Protein AF-A0AAV5IPC6-F1 (afdb_monomer_lite)

Secondary structure (DSSP, 8-state):
-EEEEEEE-SSTTGGGS--EEE-HHHHGGGBPTTTS-BEEEETTTEEEEEE--SSTT-PPPTTEEEE-HHHHHHHT--TT-EEEEEE--PPTT---S--------SSTT-S--SS-PPPP----S-HHHHHHTT-GGG-S----PPPPPHHHHHHHHHHHT-S-HHHHHHHHHHTTT--HHHHHHHHHHHHT-TTS--HHHHHTTSS---HHHHHHHHHHHHT-

Foldseek 3Di:
DAWAFEDAQLDPVSQPPQAKEAAPVVQVQQDAPDPRWGWKDWQVQDIGTYDYDPDPPSGHDHRHIHHHPVRCVSSVHDGRDIGDMHHDHDDPPPDDPDDDDDDDDPDDDDPPPPDDDDDDDDDDPCVVVCVVVPNVVVDPDDDDQFFDALVRQLVVCVVQLQADPVCSSVLSVLRGRPHPVVVVVLSQVQCLPPVGDNVVCRSVNVHHRDNVSSVVSSVVVVVD

Sequence (224 aa):
MANMIIANTPASDLALTNLAYCSPADHLDFRVPGPGLSLANVAGVFILSVSYPFTPPESIGSGHIALNAIQRRHAKVSTGESIYVTRFIPPDNFNIALLTLELEFVKKGSKNEQGKKLLVLGTTSEVSFLKSIGICDAFSVTYQVPKLETKDVKEVLKQLNVFAEDDIDAAAEALKDMPIKKVYMLIEMAAQGEYGGAAEAIYSGKEKIKIAHFYDCLQNMVRF

Radius of gyration: 23.42 Å; chains: 1; bounding box: 58×48×59 Å

pLDDT: mean 86.42, std 12.63, range [43.09, 97.75]

Organism: NCBI:txid152421

InterPro domains:
  IPR009010 Aspartate decarboxylase-like domain superfamily [SSF50692] (3-91)
  IPR039812 Vesicle-fusing ATPase [PTHR23078] (112-223)

Structure (mmCIF, N/CA/C/O backbone):
data_AF-A0AAV5IPC6-F1
#
_entry.id   AF-A0AAV5IPC6-F1
#
loop_
_atom_site.group_PDB
_atom_site.id
_atom_site.type_symbol
_atom_site.label_atom_id
_atom_site.label_alt_id
_atom_site.label_comp_id
_atom_site.label_asym_id
_atom_site.label_entity_id
_atom_site.label_seq_id
_atom_site.pdbx_PDB_ins_code
_atom_site.Cartn_x
_atom_site.Cartn_y
_atom_site.Cartn_z
_atom_site.occupancy
_atom_site.B_iso_or_equiv
_atom_site.auth_seq_id
_atom_site.auth_comp_id
_atom_site.auth_asym_id
_atom_site.auth_atom_id
_atom_site.pdbx_PDB_model_num
ATOM 1 N N . MET A 1 1 ? 5.431 3.129 26.951 1.00 65.75 1 MET A N 1
ATOM 2 C CA . MET A 1 1 ? 4.029 2.961 27.386 1.00 65.75 1 MET A CA 1
ATOM 3 C C . MET A 1 1 ? 3.558 4.340 27.777 1.00 65.75 1 MET A C 1
ATOM 5 O O . MET A 1 1 ? 4.188 4.929 28.642 1.00 65.75 1 MET A O 1
ATOM 9 N N . ALA A 1 2 ? 2.559 4.874 27.086 1.00 81.12 2 ALA A N 1
ATOM 10 C CA . ALA A 1 2 ? 2.044 6.218 27.307 1.00 81.12 2 ALA A CA 1
ATOM 11 C C . ALA A 1 2 ? 0.597 6.114 27.796 1.00 81.12 2 ALA A C 1
ATOM 13 O O . ALA A 1 2 ? -0.181 5.319 27.267 1.00 81.12 2 ALA A O 1
ATOM 14 N N . ASN A 1 3 ? 0.255 6.889 28.822 1.00 92.62 3 ASN A N 1
ATOM 15 C CA . ASN A 1 3 ? -1.133 7.073 29.220 1.00 92.62 3 ASN A CA 1
ATOM 16 C C . ASN A 1 3 ? -1.688 8.236 28.394 1.00 92.62 3 ASN A C 1
ATOM 18 O O . ASN A 1 3 ? -1.166 9.345 28.498 1.00 92.62 3 ASN A O 1
ATOM 22 N N . MET A 1 4 ? -2.669 7.969 27.534 1.00 96.81 4 MET A N 1
ATOM 23 C CA . MET A 1 4 ? -3.186 8.944 26.574 1.00 96.81 4 MET A CA 1
ATOM 24 C C . MET A 1 4 ? -4.692 9.127 26.715 1.00 96.81 4 MET A C 1
ATOM 26 O O . MET A 1 4 ? -5.423 8.165 26.939 1.00 96.81 4 MET A O 1
ATOM 30 N N . ILE A 1 5 ? -5.156 10.359 26.520 1.00 97.50 5 ILE A N 1
ATOM 31 C CA . ILE A 1 5 ? -6.573 10.719 26.552 1.00 97.50 5 ILE A CA 1
ATOM 32 C C . ILE A 1 5 ? -7.183 10.508 25.162 1.00 97.50 5 ILE A C 1
ATOM 34 O O . ILE A 1 5 ? -6.656 10.977 24.150 1.00 97.50 5 ILE A O 1
ATOM 38 N N . ILE A 1 6 ? -8.321 9.821 25.095 1.00 97.19 6 ILE A N 1
ATOM 39 C CA . ILE A 1 6 ? -9.041 9.591 23.844 1.00 97.19 6 ILE A CA 1
ATOM 40 C C . ILE A 1 6 ? -9.642 10.897 23.319 1.00 97.19 6 ILE A C 1
ATOM 42 O O . ILE A 1 6 ? -10.483 11.523 23.966 1.00 97.19 6 ILE A O 1
ATOM 46 N N . ALA A 1 7 ? -9.291 11.247 22.086 1.00 95.75 7 ALA A N 1
ATOM 47 C CA . ALA A 1 7 ? -9.884 12.337 21.323 1.00 95.75 7 ALA A CA 1
ATOM 48 C C . ALA A 1 7 ? -10.741 11.811 20.154 1.00 95.75 7 ALA A C 1
ATOM 50 O O . ALA A 1 7 ? -10.682 10.640 19.764 1.00 95.75 7 ALA A O 1
ATOM 51 N N . ASN A 1 8 ? -11.559 12.692 19.578 1.00 94.25 8 ASN A N 1
ATOM 52 C CA . ASN A 1 8 ? -12.211 12.428 18.296 1.00 94.25 8 ASN A CA 1
ATOM 53 C C . ASN A 1 8 ? -11.230 12.680 17.148 1.00 94.25 8 ASN A C 1
ATOM 55 O O . ASN A 1 8 ? -10.441 13.619 17.220 1.00 94.25 8 ASN A O 1
ATOM 59 N N . THR A 1 9 ? -11.313 11.881 16.080 1.00 92.31 9 THR A N 1
ATOM 60 C CA . THR A 1 9 ? -10.615 12.183 14.820 1.00 92.31 9 THR A CA 1
ATOM 61 C C . THR A 1 9 ? -10.973 13.599 14.350 1.00 92.31 9 THR A C 1
ATOM 63 O O . THR A 1 9 ? -12.164 13.920 14.319 1.00 92.31 9 THR A O 1
ATOM 66 N N . PRO A 1 10 ? -9.981 14.444 14.014 1.00 87.19 10 PRO A N 1
ATOM 67 C CA . PRO A 1 10 ? -10.211 15.880 13.856 1.00 87.19 10 PRO A CA 1
ATOM 68 C C . PRO A 1 10 ? -10.961 16.257 12.570 1.00 87.19 10 PRO A C 1
ATOM 70 O O . PRO A 1 10 ? -11.600 17.304 12.542 1.00 87.19 10 PRO A O 1
ATOM 73 N N . ALA A 1 11 ? -10.955 15.392 11.551 1.00 86.38 11 ALA A N 1
ATOM 74 C CA . ALA A 1 11 ? -11.676 15.610 10.299 1.00 86.38 11 ALA A CA 1
ATOM 75 C C . ALA A 1 11 ? -12.332 14.329 9.755 1.00 86.38 11 ALA A C 1
ATOM 77 O O . ALA A 1 11 ? -11.963 13.202 10.104 1.00 86.38 11 ALA A O 1
ATOM 78 N N . SER A 1 12 ? -13.364 14.501 8.922 1.00 83.88 12 SER A N 1
ATOM 79 C CA . SER A 1 12 ? -14.187 13.396 8.411 1.00 83.88 12 SER A CA 1
ATOM 80 C C . SER A 1 12 ? -13.474 12.518 7.387 1.00 83.88 12 SER A C 1
ATOM 82 O O . SER A 1 12 ? -13.737 11.322 7.327 1.00 83.88 12 SER A O 1
ATOM 84 N N . ASP A 1 13 ? -12.590 13.099 6.586 1.00 84.69 13 ASP A N 1
ATOM 85 C CA . ASP A 1 13 ? -11.720 12.398 5.641 1.00 84.69 13 ASP A CA 1
ATOM 86 C C . ASP A 1 13 ? -10.646 11.588 6.382 1.00 84.69 13 ASP A C 1
ATOM 88 O O . ASP A 1 13 ? -10.445 10.412 6.081 1.00 84.69 13 ASP A O 1
ATOM 92 N N . LEU A 1 14 ? -10.061 12.154 7.443 1.00 89.00 14 LEU A N 1
ATOM 93 C CA . LEU A 1 14 ? -9.132 11.444 8.325 1.00 89.00 14 LEU A CA 1
ATOM 94 C C . LEU A 1 14 ? -9.789 10.249 9.032 1.00 89.00 14 LEU A C 1
ATOM 96 O O . LEU A 1 14 ? -9.127 9.261 9.333 1.00 89.00 14 LEU A O 1
ATOM 100 N N . ALA A 1 15 ? -11.104 10.277 9.263 1.00 87.56 15 ALA A N 1
ATOM 101 C CA . ALA A 1 15 ? -11.815 9.135 9.839 1.00 87.56 15 ALA A CA 1
ATOM 102 C C . ALA A 1 15 ? -11.845 7.905 8.910 1.00 87.56 15 ALA A C 1
ATOM 104 O O . ALA A 1 15 ? -12.062 6.794 9.402 1.00 87.56 15 ALA A O 1
ATOM 105 N N . LEU A 1 16 ? -11.617 8.088 7.601 1.00 85.50 16 LEU A N 1
ATOM 106 C CA . LEU A 1 16 ? -11.641 7.034 6.579 1.00 85.50 16 LEU A CA 1
ATOM 107 C C . LEU A 1 16 ? -10.279 6.362 6.353 1.00 85.50 16 LEU A C 1
ATOM 109 O O . LEU A 1 16 ? -10.215 5.343 5.672 1.00 85.50 16 LEU A O 1
ATOM 113 N N . THR A 1 17 ? -9.195 6.897 6.918 1.00 90.19 17 THR A N 1
ATOM 114 C CA . THR A 1 17 ? -7.823 6.402 6.683 1.00 90.19 17 THR A CA 1
ATOM 115 C C . THR A 1 17 ? -7.476 5.152 7.488 1.00 90.19 17 THR A C 1
ATOM 117 O O . THR A 1 17 ? -6.438 4.538 7.256 1.00 90.19 17 THR A O 1
ATOM 120 N N . ASN A 1 18 ? -8.325 4.786 8.453 1.00 92.31 18 ASN A N 1
ATOM 121 C CA . ASN A 1 18 ? -8.072 3.729 9.430 1.00 92.31 18 ASN A CA 1
ATOM 122 C C . ASN A 1 18 ? -6.785 3.934 10.263 1.00 92.31 18 ASN A C 1
ATOM 124 O O . ASN A 1 18 ? -6.207 2.975 10.771 1.00 92.31 18 ASN A O 1
ATOM 128 N N . LEU A 1 19 ? -6.343 5.182 10.430 1.00 95.38 19 LEU A N 1
ATOM 129 C CA . LEU A 1 19 ? -5.216 5.540 11.292 1.00 95.38 19 LEU A CA 1
ATOM 130 C C . LEU A 1 19 ? -5.699 5.955 12.687 1.00 95.38 19 LEU A C 1
ATOM 132 O O . LEU A 1 19 ? -6.853 6.351 12.871 1.00 95.38 19 LEU A O 1
ATOM 136 N N . ALA A 1 20 ? -4.798 5.882 13.664 1.00 95.75 20 ALA A N 1
ATOM 137 C CA . ALA A 1 20 ? -4.890 6.677 14.882 1.00 95.75 20 ALA A CA 1
ATOM 138 C C . ALA A 1 20 ? -4.072 7.958 14.695 1.00 95.75 20 ALA A C 1
ATOM 140 O O . ALA A 1 20 ? -3.032 7.943 14.033 1.00 95.75 20 ALA A O 1
ATOM 141 N N . TYR A 1 21 ? -4.510 9.059 15.296 1.00 95.62 21 TYR A N 1
ATOM 142 C CA . TYR A 1 21 ? -3.798 10.329 15.184 1.00 95.62 21 TYR A CA 1
ATOM 143 C C . TYR A 1 21 ? -3.349 10.831 16.553 1.00 95.62 21 TYR A C 1
ATOM 145 O O . TYR A 1 21 ? -4.060 10.664 17.536 1.00 95.62 21 TYR A O 1
ATOM 153 N N . CYS A 1 22 ? -2.181 11.454 16.634 1.00 94.94 22 CYS A N 1
ATOM 154 C CA . CYS A 1 22 ? -1.673 12.073 17.862 1.00 94.94 22 CYS A CA 1
ATOM 155 C C . CYS A 1 22 ? -0.956 13.391 17.542 1.00 94.94 22 CYS A C 1
ATOM 157 O O . CYS A 1 22 ? -0.986 13.856 16.399 1.00 94.94 22 CYS A O 1
ATOM 159 N N . SER A 1 23 ? -0.348 14.023 18.546 1.00 92.88 23 SER A N 1
ATOM 160 C CA . SER A 1 23 ? 0.497 15.191 18.302 1.00 92.88 23 SER A CA 1
ATOM 161 C C . SER A 1 23 ? 1.813 14.789 17.606 1.00 92.88 23 SER A C 1
ATOM 163 O O . SER A 1 23 ? 2.277 13.657 17.769 1.00 92.88 23 SER A O 1
ATOM 165 N N . PRO A 1 24 ? 2.474 15.700 16.865 1.00 91.75 24 PRO A N 1
ATOM 166 C CA . PRO A 1 24 ? 3.780 15.416 16.264 1.00 91.75 24 PRO A CA 1
ATOM 167 C C . PRO A 1 24 ? 4.851 15.001 17.284 1.00 91.75 24 PRO A C 1
ATOM 169 O O . PRO A 1 24 ? 5.740 14.220 16.948 1.00 91.75 24 PRO A O 1
ATOM 172 N N . ALA A 1 25 ? 4.762 15.510 18.519 1.00 90.88 25 ALA A N 1
ATOM 173 C CA . ALA A 1 25 ? 5.670 15.156 19.605 1.00 90.88 25 ALA A CA 1
ATOM 174 C C . ALA A 1 25 ? 5.440 13.712 20.076 1.00 90.88 25 ALA A C 1
ATOM 176 O O . ALA A 1 25 ? 6.384 12.926 20.103 1.00 90.88 25 ALA A O 1
ATOM 177 N N . ASP A 1 26 ? 4.186 13.338 20.348 1.00 93.62 26 ASP A N 1
ATOM 178 C CA . ASP A 1 26 ? 3.849 11.987 20.821 1.00 93.62 26 ASP A CA 1
ATOM 179 C C . ASP A 1 26 ? 4.038 10.929 19.723 1.00 93.62 26 ASP A C 1
ATOM 181 O O . ASP A 1 26 ? 4.323 9.768 20.003 1.00 93.62 26 ASP A O 1
ATOM 185 N N . HIS A 1 27 ? 3.921 11.311 18.446 1.00 94.19 27 HIS A N 1
ATOM 186 C CA . HIS A 1 27 ? 4.135 10.402 17.319 1.00 94.19 27 HIS A CA 1
ATOM 187 C C . HIS A 1 27 ? 5.529 9.750 17.341 1.00 94.19 27 HIS A C 1
ATOM 189 O O . HIS A 1 27 ? 5.691 8.613 16.890 1.00 94.19 27 HIS A O 1
ATOM 195 N N . LEU A 1 28 ? 6.539 10.446 17.878 1.00 92.00 28 LEU A N 1
ATOM 196 C CA . LEU A 1 28 ? 7.896 9.914 18.007 1.00 92.00 28 LEU A CA 1
ATOM 197 C C . LEU A 1 28 ? 7.952 8.672 18.906 1.00 92.00 28 LEU A C 1
ATOM 199 O O . LEU A 1 28 ? 8.732 7.762 18.619 1.00 92.00 28 LEU A O 1
ATOM 203 N N . ASP A 1 29 ? 7.078 8.580 19.910 1.00 93.69 29 ASP A N 1
ATOM 204 C CA . ASP A 1 29 ? 7.025 7.443 20.834 1.00 93.69 29 ASP A CA 1
ATOM 205 C C . ASP A 1 29 ? 6.542 6.154 20.157 1.00 93.69 29 ASP A C 1
ATOM 207 O O . ASP A 1 29 ? 6.818 5.054 20.643 1.00 93.69 29 ASP A O 1
ATOM 211 N N . PHE A 1 30 ? 5.857 6.266 19.014 1.00 95.31 30 PHE A N 1
ATOM 212 C CA . PHE A 1 30 ? 5.292 5.138 18.270 1.00 95.31 30 PHE A CA 1
ATOM 213 C C . PHE A 1 30 ? 6.129 4.701 17.067 1.00 95.31 30 PHE A C 1
ATOM 215 O O . PHE A 1 30 ? 5.793 3.696 16.437 1.00 95.31 30 PHE A O 1
ATOM 222 N N . ARG A 1 31 ? 7.231 5.398 16.756 1.00 94.75 31 ARG A N 1
ATOM 223 C CA . ARG A 1 31 ? 8.106 5.042 15.631 1.00 94.75 31 ARG A CA 1
ATOM 224 C C . ARG A 1 31 ? 8.750 3.670 15.823 1.00 94.75 31 ARG A C 1
ATOM 226 O O . ARG A 1 31 ? 9.411 3.408 16.834 1.00 94.75 31 ARG A O 1
ATOM 233 N N . VAL A 1 32 ? 8.605 2.826 14.807 1.00 92.12 32 VAL A N 1
ATOM 234 C CA . VAL A 1 32 ? 9.254 1.522 14.673 1.00 92.12 32 VAL A CA 1
ATOM 235 C C . VAL A 1 32 ? 10.647 1.728 14.063 1.00 92.12 32 VAL A C 1
ATOM 237 O O . VAL A 1 32 ? 10.755 2.327 12.989 1.00 92.12 32 VAL A O 1
ATOM 240 N N . PRO A 1 33 ? 11.728 1.258 14.712 1.00 85.38 33 PRO A N 1
ATOM 241 C CA . PRO A 1 33 ? 13.076 1.349 14.155 1.00 85.38 33 PRO A CA 1
ATOM 242 C C . PRO A 1 33 ? 13.188 0.588 12.829 1.00 85.38 33 PRO A C 1
ATOM 244 O O . PRO A 1 33 ? 12.846 -0.589 12.779 1.00 85.38 33 PRO A O 1
ATOM 247 N N . GLY A 1 34 ? 13.683 1.242 11.773 1.00 81.31 34 GLY A N 1
ATOM 248 C CA . GLY A 1 34 ? 13.890 0.628 10.456 1.00 81.31 34 GLY A CA 1
ATOM 249 C C . GLY A 1 34 ? 12.856 1.047 9.402 1.00 81.31 34 GLY A C 1
ATOM 250 O O . GLY A 1 34 ? 13.149 1.950 8.623 1.00 81.31 34 GLY A O 1
ATOM 251 N N . PRO A 1 35 ? 11.651 0.443 9.355 1.00 70.31 35 PRO A N 1
ATOM 252 C CA . PRO A 1 35 ? 10.754 0.472 8.194 1.00 70.31 35 PRO A CA 1
ATOM 253 C C . PRO A 1 35 ? 10.009 1.801 7.973 1.00 70.31 35 PRO A C 1
ATOM 255 O O . PRO A 1 35 ? 9.110 1.865 7.141 1.00 70.31 35 PRO A O 1
ATOM 258 N N . GLY A 1 36 ? 10.330 2.860 8.724 1.00 82.06 36 GLY A N 1
ATOM 259 C CA . GLY A 1 36 ? 9.654 4.158 8.607 1.00 82.06 36 GLY A CA 1
ATOM 260 C C . GLY A 1 36 ? 8.179 4.142 9.033 1.00 82.06 36 GLY A C 1
ATOM 261 O O . GLY A 1 36 ? 7.431 5.048 8.678 1.00 82.06 36 GLY A O 1
ATOM 262 N N . LEU A 1 37 ? 7.754 3.123 9.787 1.00 88.19 37 LEU A N 1
ATOM 263 C CA . LEU A 1 37 ? 6.384 2.965 10.275 1.00 88.19 37 LEU A CA 1
ATOM 264 C C . LEU A 1 37 ? 6.242 3.499 11.701 1.00 88.19 37 LEU A C 1
ATOM 266 O O . LEU A 1 37 ? 7.174 3.413 12.499 1.00 88.19 37 LEU A O 1
ATOM 270 N N . SER A 1 38 ? 5.043 3.958 12.049 1.00 95.12 38 SER A N 1
ATOM 271 C CA . SER A 1 38 ? 4.647 4.227 13.434 1.00 95.12 38 SER A CA 1
ATOM 272 C C . SER A 1 38 ? 3.448 3.361 13.782 1.00 95.12 38 SER A C 1
ATOM 274 O O . SER A 1 38 ? 2.409 3.469 13.131 1.00 95.12 38 SER A O 1
ATOM 276 N N . LEU A 1 39 ? 3.585 2.489 14.779 1.00 95.94 39 LEU A N 1
ATOM 277 C CA . LEU A 1 39 ? 2.558 1.513 15.144 1.00 95.94 39 LEU A CA 1
ATOM 278 C C . LEU A 1 39 ? 2.287 1.563 16.644 1.00 95.94 39 LEU A C 1
ATOM 280 O O . LEU A 1 39 ? 3.212 1.551 17.461 1.00 95.94 39 LEU A O 1
ATOM 284 N N . ALA A 1 40 ? 1.009 1.559 17.007 1.00 96.50 40 ALA A N 1
ATOM 285 C CA . ALA A 1 40 ? 0.567 1.539 18.390 1.00 96.50 40 ALA A CA 1
ATOM 286 C C . ALA A 1 40 ? -0.396 0.383 18.644 1.00 96.50 40 ALA A C 1
ATOM 288 O O . ALA A 1 40 ? -1.373 0.213 17.920 1.00 96.50 40 ALA A O 1
ATOM 289 N N . ASN A 1 41 ? -0.150 -0.366 19.715 1.00 95.56 41 ASN A N 1
ATOM 290 C CA . ASN A 1 41 ? -1.160 -1.191 20.353 1.00 95.56 41 ASN A CA 1
ATOM 291 C C . ASN A 1 41 ? -2.036 -0.284 21.229 1.00 95.56 41 ASN A C 1
ATOM 293 O O . ASN A 1 41 ? -1.555 0.345 22.180 1.00 95.56 41 ASN A O 1
ATOM 297 N N . VAL A 1 42 ? -3.315 -0.212 20.869 1.00 94.56 42 VAL A N 1
ATOM 298 C CA . VAL A 1 42 ? -4.320 0.656 21.476 1.00 94.56 42 VAL A CA 1
ATOM 299 C C . VAL A 1 42 ? -5.190 -0.174 22.413 1.00 94.56 42 VAL A C 1
ATOM 301 O O . VAL A 1 42 ? -5.905 -1.077 21.972 1.00 94.56 42 VAL A O 1
ATOM 304 N N . ALA A 1 43 ? -5.124 0.138 23.711 1.00 87.75 43 ALA A N 1
ATOM 305 C CA . ALA A 1 43 ? -5.911 -0.505 24.766 1.00 87.75 43 ALA A CA 1
ATOM 306 C C . ALA A 1 43 ? -5.793 -2.047 24.826 1.00 87.75 43 ALA A C 1
ATOM 308 O O . ALA A 1 43 ? -6.655 -2.709 25.397 1.00 87.75 43 ALA A O 1
ATOM 309 N N . GLY A 1 44 ? -4.752 -2.645 24.232 1.00 87.38 44 GLY A N 1
ATOM 310 C CA . GLY A 1 44 ? -4.608 -4.102 24.158 1.00 87.38 44 GLY A CA 1
ATOM 311 C C . GLY A 1 44 ? -5.569 -4.784 23.178 1.00 87.38 44 GLY A C 1
ATOM 312 O O . GLY A 1 44 ? -5.607 -6.011 23.143 1.00 87.38 44 GLY A O 1
ATOM 313 N N . VAL A 1 45 ? -6.349 -4.021 22.404 1.00 89.44 45 VAL A N 1
ATOM 314 C CA . VAL A 1 45 ? -7.413 -4.561 21.543 1.00 89.44 45 VAL A CA 1
ATOM 315 C C . VAL A 1 45 ? -6.934 -4.739 20.109 1.00 89.44 45 VAL A C 1
ATOM 317 O O . VAL A 1 45 ? -7.155 -5.785 19.505 1.00 89.44 45 VAL A O 1
ATOM 320 N N . PHE A 1 46 ? -6.285 -3.722 19.549 1.00 91.94 46 PHE A N 1
ATOM 321 C CA . PHE A 1 46 ? -5.817 -3.746 18.168 1.00 91.94 46 PHE A CA 1
ATOM 322 C C . PHE A 1 46 ? -4.554 -2.909 17.990 1.00 91.94 46 PHE A C 1
ATOM 324 O O . PHE A 1 46 ? -4.214 -2.058 18.816 1.00 91.94 46 PHE A O 1
ATOM 331 N N . ILE A 1 47 ? -3.870 -3.153 16.875 1.00 94.38 47 ILE A N 1
ATOM 332 C CA . ILE A 1 47 ? -2.714 -2.380 16.438 1.00 94.38 47 ILE A CA 1
ATOM 333 C C . ILE A 1 47 ? -3.172 -1.435 15.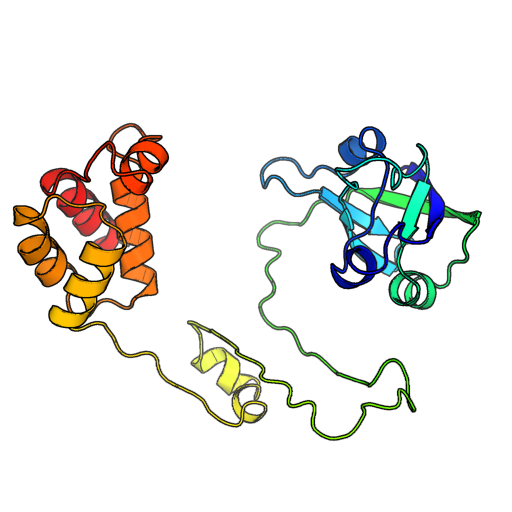329 1.00 94.38 47 ILE A C 1
ATOM 335 O O . ILE A 1 47 ? -3.796 -1.876 14.366 1.00 94.38 47 ILE A O 1
ATOM 339 N N . LEU A 1 48 ? -2.856 -0.149 15.460 1.00 95.94 48 LEU A N 1
ATOM 340 C CA . LEU A 1 48 ? -3.103 0.856 14.428 1.00 95.94 48 LEU A CA 1
ATOM 341 C C . LEU A 1 48 ? -1.800 1.515 13.998 1.00 95.94 48 LEU A C 1
ATOM 343 O O . LEU A 1 48 ? -0.888 1.724 14.803 1.00 95.94 48 LEU A O 1
ATOM 347 N N . SER A 1 49 ? -1.754 1.900 12.727 1.00 96.25 49 SER A N 1
ATOM 348 C CA . SER A 1 49 ? -0.776 2.865 12.249 1.00 96.25 49 SER A CA 1
ATOM 349 C C . SER A 1 49 ? -1.097 4.244 12.813 1.00 96.25 49 SER A C 1
ATOM 351 O O . SER A 1 49 ? -2.253 4.677 12.815 1.00 96.25 49 SER A O 1
ATOM 353 N N . VAL A 1 50 ? -0.066 4.915 13.318 1.00 95.75 50 VAL A N 1
ATOM 354 C CA . VAL A 1 50 ? -0.179 6.225 13.955 1.00 95.75 50 VAL A CA 1
ATOM 355 C C . VAL A 1 50 ? 0.340 7.293 13.010 1.00 95.75 50 VAL A C 1
ATOM 357 O O . VAL A 1 50 ? 1.396 7.137 12.405 1.00 95.75 50 VAL A O 1
ATOM 360 N N . SER A 1 51 ? -0.391 8.394 12.906 1.00 94.38 51 SER A N 1
ATOM 361 C CA . SER A 1 51 ? 0.025 9.581 12.169 1.00 94.38 51 SER A CA 1
ATOM 362 C C . SER A 1 51 ? -0.303 10.843 12.971 1.00 94.38 51 SER A C 1
ATOM 364 O O . SER A 1 51 ? -0.755 10.779 14.116 1.00 94.38 51 SER A O 1
ATOM 366 N N . TYR A 1 52 ? -0.059 12.004 12.386 1.00 91.19 52 TYR A N 1
ATOM 367 C CA . TYR A 1 52 ? -0.488 13.292 12.909 1.00 91.19 52 TYR A CA 1
ATOM 368 C C . TYR A 1 52 ? -0.970 14.150 11.731 1.00 91.19 52 TYR A C 1
ATOM 370 O O . TYR A 1 52 ? -0.419 14.044 10.635 1.00 91.19 52 TYR A O 1
ATOM 378 N N . PRO A 1 53 ? -2.016 14.967 11.911 1.00 80.75 53 PRO A N 1
ATOM 379 C CA . PRO A 1 53 ? -2.490 15.852 10.855 1.00 80.75 53 PRO A CA 1
ATOM 380 C C . PRO A 1 53 ? -1.416 16.902 10.536 1.00 80.75 53 PRO A C 1
ATOM 382 O O . PRO A 1 53 ? -0.891 17.562 11.433 1.00 80.75 53 PRO A O 1
ATOM 385 N N . PHE A 1 54 ? -1.070 17.043 9.254 1.00 72.19 54 PHE A N 1
ATOM 386 C CA . PHE A 1 54 ? -0.009 17.949 8.789 1.00 72.19 54 PHE A CA 1
ATOM 387 C C . PHE A 1 54 ? -0.465 19.417 8.682 1.00 72.19 54 PHE A C 1
ATOM 389 O O . PHE A 1 54 ? 0.362 20.299 8.453 1.00 72.19 54 PHE A O 1
ATOM 396 N N . THR A 1 55 ? -1.760 19.694 8.864 1.00 63.06 55 THR A N 1
ATOM 397 C CA . THR A 1 55 ? -2.381 21.013 8.672 1.00 63.06 55 THR A CA 1
ATOM 398 C C . THR A 1 55 ? -3.074 21.522 9.949 1.00 63.06 55 THR A C 1
ATOM 400 O O . THR A 1 55 ? -3.992 20.873 10.451 1.00 63.06 55 THR A O 1
ATOM 403 N N . PRO A 1 56 ? -2.700 22.700 10.487 1.00 57.12 56 PRO A N 1
ATOM 404 C CA . PRO A 1 56 ? -3.506 23.411 11.490 1.00 57.12 56 PRO A CA 1
ATOM 405 C C . PRO A 1 56 ? -4.858 23.831 10.876 1.00 57.12 56 PRO A C 1
ATOM 407 O O . PRO A 1 56 ? -4.855 24.203 9.701 1.00 57.12 56 PRO A O 1
ATOM 410 N N . PRO A 1 57 ? -6.007 23.828 11.593 1.00 55.06 57 PRO A N 1
ATOM 411 C CA . PRO A 1 57 ? -6.226 23.755 13.048 1.00 55.06 57 PRO A CA 1
ATOM 412 C C . PRO A 1 57 ? -6.547 22.350 13.601 1.00 55.06 57 PRO A C 1
ATOM 414 O O . PRO A 1 57 ? -6.978 22.222 14.743 1.00 55.06 57 PRO A O 1
ATOM 417 N N . GLU A 1 58 ? -6.332 21.288 12.827 1.00 64.62 58 GLU A N 1
ATOM 418 C CA . GLU A 1 58 ? -6.687 19.904 13.192 1.00 64.62 58 GLU A CA 1
ATOM 419 C C . GLU A 1 58 ? -5.725 19.260 14.210 1.00 64.62 58 GLU A C 1
ATOM 421 O O . GLU A 1 58 ? -5.758 18.052 14.444 1.00 64.62 58 GLU A O 1
ATOM 426 N N . SER A 1 59 ? -4.849 20.058 14.828 1.00 69.50 59 SER A N 1
ATOM 427 C CA . SER A 1 59 ? -3.788 19.583 15.710 1.00 69.50 59 SER A CA 1
ATOM 428 C C . SER A 1 59 ? -4.354 18.936 16.970 1.00 69.50 59 SER A C 1
ATOM 430 O O . SER A 1 59 ? -5.073 19.565 17.749 1.00 69.50 59 SER A O 1
ATOM 432 N N . ILE A 1 60 ? -3.967 17.688 17.200 1.00 87.56 60 ILE A N 1
ATOM 433 C CA . ILE A 1 60 ? -4.293 16.950 18.416 1.00 87.56 60 ILE A CA 1
ATOM 434 C C . ILE A 1 60 ? -3.359 17.417 19.533 1.00 87.56 60 ILE A C 1
ATOM 436 O O . ILE A 1 60 ? -2.152 17.554 19.325 1.00 87.56 60 ILE A O 1
ATOM 440 N N . GLY A 1 61 ? -3.925 17.682 20.712 1.00 88.44 61 GLY A N 1
ATOM 441 C CA . GLY A 1 61 ? -3.152 18.074 21.890 1.00 88.44 61 GLY A CA 1
ATOM 442 C C . GLY A 1 61 ? -2.158 16.986 22.305 1.00 88.44 61 GLY A C 1
ATOM 443 O O . GLY A 1 61 ? -2.431 15.800 22.128 1.00 88.44 61 GLY A O 1
ATOM 444 N N . SER A 1 62 ? -1.014 17.370 22.878 1.00 92.50 62 SER A N 1
ATOM 445 C CA . SER A 1 62 ? -0.070 16.381 23.420 1.00 92.50 62 SER A CA 1
ATOM 446 C C . SER A 1 62 ? -0.743 15.520 24.500 1.00 92.50 62 SER A C 1
ATOM 448 O O . SER A 1 62 ? -1.664 15.971 25.192 1.00 92.50 62 SER A O 1
ATOM 450 N N . GLY A 1 63 ? -0.347 14.252 24.585 1.00 94.94 63 GLY A N 1
ATOM 451 C CA . GLY A 1 63 ? -0.958 13.265 25.474 1.00 94.94 63 GLY A CA 1
ATOM 452 C C . GLY A 1 63 ? -2.338 12.782 25.022 1.00 94.94 63 GLY A C 1
ATOM 453 O O . GLY A 1 63 ? -2.994 12.065 25.774 1.00 94.94 63 GLY A O 1
ATOM 454 N N . HIS A 1 64 ? -2.797 13.142 23.818 1.00 95.88 64 HIS A N 1
ATOM 455 C CA . HIS A 1 64 ? -4.062 12.662 23.263 1.00 95.88 64 HIS A CA 1
ATOM 456 C C . HIS A 1 64 ? -3.847 11.737 22.067 1.00 95.88 64 HIS A C 1
ATOM 458 O O . HIS A 1 64 ? -2.948 11.934 21.248 1.00 95.88 64 HIS A O 1
ATOM 464 N N . ILE A 1 65 ? -4.733 10.751 21.942 1.00 96.44 65 ILE A N 1
ATOM 465 C CA . ILE A 1 65 ? -4.832 9.887 20.768 1.00 96.44 65 ILE A CA 1
ATOM 466 C C . ILE A 1 65 ? -6.251 9.958 20.211 1.00 96.44 65 ILE A C 1
ATOM 468 O O . ILE A 1 65 ? -7.235 9.656 20.887 1.00 96.44 65 ILE A O 1
ATOM 472 N N . ALA A 1 66 ? -6.374 10.405 18.971 1.00 96.50 66 ALA A N 1
ATOM 473 C CA . ALA A 1 66 ? -7.639 10.496 18.279 1.00 96.50 66 ALA A CA 1
ATOM 474 C C . ALA A 1 66 ? -7.956 9.188 17.557 1.00 96.50 66 ALA A C 1
ATOM 476 O O . ALA A 1 66 ? -7.176 8.703 16.734 1.00 96.50 66 ALA A O 1
ATOM 477 N N . LEU A 1 67 ? -9.140 8.663 17.855 1.00 96.69 67 LEU A N 1
ATOM 478 C CA . LEU A 1 67 ? -9.707 7.465 17.248 1.00 96.69 67 LEU A CA 1
ATOM 479 C C . LEU A 1 67 ? -11.047 7.818 16.610 1.00 96.69 67 LEU A C 1
ATOM 481 O O . LEU A 1 67 ? -11.795 8.638 17.153 1.00 96.69 67 LEU A O 1
ATOM 485 N N . ASN A 1 68 ? -11.394 7.174 15.500 1.00 94.69 68 ASN A N 1
ATOM 486 C CA . ASN A 1 68 ? -12.715 7.330 14.901 1.00 94.69 68 ASN A CA 1
ATOM 487 C C . ASN A 1 68 ? -13.778 6.568 15.722 1.00 94.69 68 ASN A C 1
ATOM 489 O O . ASN A 1 68 ? -13.469 5.778 16.620 1.00 94.69 68 ASN A O 1
ATOM 493 N N . ALA A 1 69 ? -15.059 6.806 15.429 1.00 91.62 69 ALA A N 1
ATOM 494 C CA . ALA A 1 69 ? -16.159 6.211 16.191 1.00 91.62 69 ALA A CA 1
ATOM 495 C C . ALA A 1 69 ? -16.143 4.668 16.184 1.00 91.62 69 ALA A C 1
ATOM 497 O O . ALA A 1 69 ? -16.518 4.044 17.175 1.00 91.62 69 ALA A O 1
ATOM 498 N N . ILE A 1 70 ? -15.688 4.054 15.087 1.00 90.50 70 ILE A N 1
ATOM 499 C CA . ILE A 1 70 ? -15.618 2.597 14.937 1.00 90.50 70 ILE A CA 1
ATOM 500 C C . ILE A 1 70 ? -14.487 2.041 15.808 1.00 90.50 70 ILE A C 1
ATOM 502 O O . ILE A 1 70 ? -14.733 1.158 16.626 1.00 90.50 70 ILE A O 1
ATOM 506 N N . GLN A 1 71 ? -13.282 2.605 15.709 1.00 95.19 71 GLN A N 1
ATOM 507 C CA . GLN A 1 71 ? -12.122 2.235 16.525 1.00 95.19 71 GLN A CA 1
ATOM 508 C C . GLN A 1 71 ? -12.443 2.340 18.022 1.00 95.19 71 GLN A C 1
ATOM 510 O O . GLN A 1 71 ? -12.215 1.387 18.764 1.00 95.19 71 GLN A O 1
ATOM 515 N N . ARG A 1 72 ? -13.061 3.446 18.467 1.00 95.75 72 ARG A N 1
ATOM 516 C CA . ARG A 1 72 ? -13.483 3.610 19.871 1.00 95.75 72 ARG A CA 1
ATOM 517 C C . ARG A 1 72 ? -14.488 2.554 20.314 1.00 95.75 72 ARG A C 1
ATOM 519 O O . ARG A 1 72 ? -14.340 1.985 21.392 1.00 95.75 72 ARG A O 1
ATOM 526 N N . ARG A 1 73 ? -15.481 2.250 19.471 1.00 93.19 73 ARG A N 1
ATOM 527 C CA . ARG A 1 73 ? -16.481 1.208 19.745 1.00 93.19 73 ARG A CA 1
ATOM 528 C C . ARG A 1 73 ? -15.837 -0.170 19.908 1.00 93.19 73 ARG A C 1
ATOM 530 O O . ARG A 1 73 ? -16.209 -0.890 20.828 1.00 93.19 73 ARG A O 1
ATOM 537 N N . HIS A 1 74 ? -14.872 -0.527 19.057 1.00 88.25 74 HIS A N 1
ATOM 538 C CA . HIS A 1 74 ? -14.152 -1.802 19.164 1.00 88.25 74 HIS A CA 1
ATOM 539 C C . HIS A 1 74 ? -13.231 -1.855 20.385 1.00 88.25 74 HIS A C 1
ATOM 541 O O . HIS A 1 74 ? -13.185 -2.880 21.060 1.00 88.25 74 HIS A O 1
ATOM 547 N N . ALA A 1 75 ? -12.553 -0.749 20.705 1.00 92.44 75 ALA A N 1
ATOM 548 C CA . ALA A 1 75 ? -11.725 -0.643 21.903 1.00 92.44 75 ALA A CA 1
ATOM 549 C C . ALA A 1 75 ? -12.543 -0.531 23.203 1.00 92.44 75 ALA A C 1
ATOM 551 O O . ALA A 1 75 ? -11.983 -0.702 24.278 1.00 92.44 75 ALA A O 1
ATOM 552 N N . LYS A 1 76 ? -13.860 -0.283 23.107 1.00 95.25 76 LYS A N 1
ATOM 553 C CA . LYS A 1 76 ? -14.777 -0.022 24.230 1.00 95.25 76 LYS A CA 1
ATOM 554 C C . LYS A 1 76 ? -14.368 1.192 25.074 1.00 95.25 76 LYS A C 1
ATOM 556 O O . LYS A 1 76 ? -14.478 1.153 26.293 1.00 95.25 76 LYS A O 1
ATOM 561 N N . VAL A 1 77 ? -13.933 2.263 24.410 1.00 95.31 77 VAL A N 1
ATOM 562 C CA . VAL A 1 77 ? -13.447 3.497 25.053 1.00 95.31 77 VAL A CA 1
ATOM 563 C C . VAL A 1 77 ? -14.291 4.706 24.660 1.00 95.31 77 VAL A C 1
ATOM 565 O O . VAL A 1 77 ? -14.858 4.760 23.563 1.00 95.31 77 VAL A O 1
ATOM 568 N N . SER A 1 78 ? -14.346 5.706 25.533 1.00 96.06 78 SER A N 1
ATOM 569 C CA . SER A 1 78 ? -15.078 6.959 25.323 1.00 96.06 78 SER A CA 1
ATOM 570 C C . SER A 1 78 ? -14.142 8.151 25.132 1.00 96.06 78 SER A C 1
ATOM 572 O O . SER A 1 78 ? -13.009 8.156 25.595 1.00 96.06 78 SER A O 1
ATOM 574 N N . THR A 1 79 ? -14.604 9.199 24.447 1.00 96.25 79 THR A N 1
ATOM 575 C CA . THR A 1 79 ? -13.853 10.463 24.360 1.00 96.25 79 THR A CA 1
ATOM 576 C C . THR A 1 79 ? -13.635 11.050 25.757 1.00 96.25 79 THR A C 1
ATOM 578 O O . THR A 1 79 ? -14.567 11.088 26.555 1.00 96.25 79 THR A O 1
ATOM 581 N N . GLY A 1 80 ? -12.415 11.511 26.042 1.00 96.12 80 GLY A N 1
ATOM 582 C CA . GLY A 1 80 ? -11.999 12.000 27.360 1.00 96.12 80 GLY A CA 1
ATOM 583 C C . GLY A 1 80 ? -11.513 10.905 28.317 1.00 96.12 80 GLY A C 1
ATOM 584 O O . GLY A 1 80 ? -10.962 11.226 29.365 1.00 96.12 80 GLY A O 1
ATOM 585 N N . GLU A 1 81 ? -11.675 9.626 27.969 1.00 96.88 81 GLU A N 1
ATOM 586 C CA . GLU A 1 81 ? -11.151 8.508 28.754 1.00 96.88 81 GLU A CA 1
ATOM 587 C C . GLU A 1 81 ? -9.629 8.393 28.602 1.00 96.88 81 GLU A C 1
ATOM 589 O O . GLU A 1 81 ? -9.091 8.635 27.522 1.00 96.88 81 GLU A O 1
ATOM 594 N N . SER A 1 82 ? -8.931 8.009 29.672 1.00 96.75 82 SER A N 1
ATOM 595 C CA . SER A 1 82 ? -7.485 7.770 29.655 1.00 96.75 82 SER A CA 1
ATOM 596 C C . SER A 1 82 ? -7.204 6.286 29.452 1.00 96.75 82 SER A C 1
ATOM 598 O O . SER A 1 82 ? -7.712 5.457 30.206 1.00 96.75 82 SER A O 1
ATOM 600 N N . ILE A 1 83 ? -6.375 5.950 28.465 1.00 95.69 83 ILE A N 1
ATOM 601 C CA . ILE A 1 83 ? -6.017 4.569 28.140 1.00 95.69 83 ILE A CA 1
ATOM 602 C C . ILE A 1 83 ? -4.510 4.376 28.032 1.00 95.69 83 ILE A C 1
ATOM 604 O O . ILE A 1 83 ? -3.749 5.298 27.733 1.00 95.69 83 ILE A O 1
ATOM 608 N N . TYR A 1 84 ? -4.084 3.126 28.185 1.00 93.00 84 TYR A N 1
ATOM 609 C CA . TYR A 1 84 ? -2.716 2.735 27.883 1.00 93.00 84 TYR A CA 1
ATOM 610 C C . TYR A 1 84 ? -2.538 2.503 26.385 1.00 93.00 84 TYR A C 1
ATOM 612 O O . TYR A 1 84 ? -3.226 1.684 25.769 1.00 93.00 84 TYR A O 1
ATOM 620 N N . VAL A 1 85 ? -1.555 3.199 25.821 1.00 96.50 85 VAL A N 1
ATOM 621 C CA . VAL A 1 85 ? -1.107 3.025 24.442 1.00 96.50 85 VAL A CA 1
ATOM 622 C C . VAL A 1 85 ? 0.375 2.676 24.455 1.00 96.50 85 VAL A C 1
ATOM 624 O O . VAL A 1 85 ? 1.186 3.265 25.179 1.00 96.50 85 VAL A O 1
ATOM 627 N N . THR A 1 86 ? 0.759 1.670 23.679 1.00 96.00 86 THR A N 1
ATOM 628 C CA . THR A 1 86 ? 2.153 1.215 23.608 1.00 96.00 86 THR A CA 1
ATOM 629 C C . THR A 1 86 ? 2.614 1.140 22.170 1.00 96.00 86 THR A C 1
ATOM 631 O O . THR A 1 86 ? 1.849 0.752 21.295 1.00 96.00 86 THR A O 1
ATOM 634 N N . ARG A 1 87 ? 3.879 1.487 21.919 1.00 96.62 87 ARG A N 1
ATOM 635 C CA . ARG A 1 87 ? 4.511 1.206 20.633 1.00 96.62 87 ARG A CA 1
ATOM 636 C C . ARG A 1 87 ? 4.460 -0.290 20.358 1.00 96.62 87 ARG A C 1
ATOM 638 O O . ARG A 1 87 ? 4.896 -1.082 21.192 1.00 96.62 87 ARG A O 1
ATOM 645 N N . PHE A 1 88 ? 3.982 -0.648 19.177 1.00 95.06 88 PHE A N 1
ATOM 646 C CA . PHE A 1 88 ? 4.042 -2.009 18.679 1.00 95.06 88 PHE A CA 1
ATOM 647 C C . PHE A 1 88 ? 5.253 -2.158 17.756 1.00 95.06 88 PHE A C 1
ATOM 649 O O . PHE A 1 88 ? 5.413 -1.388 16.813 1.00 95.06 88 PHE A O 1
ATOM 656 N N . ILE A 1 89 ? 6.111 -3.138 18.035 1.00 92.81 89 ILE A N 1
ATOM 657 C CA . ILE A 1 89 ? 7.222 -3.514 17.159 1.00 92.81 89 ILE A CA 1
ATOM 658 C C . ILE A 1 89 ? 6.830 -4.849 16.520 1.00 92.81 89 ILE A C 1
ATOM 660 O O . ILE A 1 89 ? 6.694 -5.830 17.256 1.00 92.81 89 ILE A O 1
ATOM 664 N N . PRO A 1 90 ? 6.598 -4.896 15.196 1.00 89.75 90 PRO A N 1
ATOM 665 C CA . PRO A 1 90 ? 6.283 -6.142 14.516 1.00 89.75 90 PRO A CA 1
ATOM 666 C C . PRO A 1 90 ? 7.430 -7.144 14.683 1.00 89.75 90 PRO A C 1
ATOM 668 O O . PRO A 1 90 ? 8.589 -6.735 14.590 1.00 89.75 90 PRO A O 1
ATOM 671 N N . PRO A 1 91 ? 7.141 -8.435 14.911 1.00 87.75 91 PRO A N 1
ATOM 672 C CA . PRO A 1 91 ? 8.162 -9.470 14.825 1.00 87.75 91 PRO A CA 1
ATOM 673 C C . PRO A 1 91 ? 8.661 -9.628 13.380 1.00 87.75 91 PRO A C 1
ATOM 675 O O . PRO A 1 91 ? 8.045 -9.138 12.428 1.00 87.75 91 PRO A O 1
ATOM 678 N N . ASP A 1 92 ? 9.756 -10.366 13.211 1.00 81.56 92 ASP A N 1
ATOM 679 C CA . ASP A 1 92 ? 10.245 -10.733 11.884 1.00 81.56 92 ASP A CA 1
ATOM 680 C C . ASP A 1 92 ? 9.159 -11.484 11.094 1.00 81.56 92 ASP A C 1
ATOM 682 O O . ASP A 1 92 ? 8.409 -12.294 11.643 1.00 81.56 92 ASP A O 1
ATOM 686 N N . ASN A 1 93 ? 9.071 -11.217 9.787 1.00 75.00 93 ASN A N 1
ATOM 687 C CA . ASN A 1 93 ? 8.084 -11.809 8.871 1.00 75.00 93 ASN A CA 1
ATOM 688 C C . ASN A 1 93 ? 6.606 -11.551 9.232 1.00 75.00 93 ASN A C 1
ATOM 690 O O . ASN A 1 93 ? 5.730 -12.341 8.874 1.00 75.00 93 ASN A O 1
ATOM 694 N N . PHE A 1 94 ? 6.298 -10.428 9.887 1.00 77.81 94 PHE A N 1
ATOM 695 C CA . PHE A 1 94 ? 4.928 -10.002 10.190 1.00 77.81 94 PHE A CA 1
ATOM 696 C C . PHE A 1 94 ? 4.189 -9.448 8.954 1.00 77.81 94 PHE A C 1
ATOM 698 O O . PHE A 1 94 ? 3.898 -8.257 8.856 1.00 77.81 94 PHE A O 1
ATOM 705 N N . ASN A 1 95 ? 3.900 -10.324 7.990 1.00 76.50 95 ASN A N 1
ATOM 706 C CA . ASN A 1 95 ? 3.185 -10.001 6.757 1.00 76.50 95 ASN A CA 1
ATOM 707 C C . ASN A 1 95 ? 1.779 -10.612 6.756 1.00 76.50 95 ASN A C 1
ATOM 709 O O . ASN A 1 95 ? 1.562 -11.723 7.241 1.00 76.50 95 ASN A O 1
ATOM 713 N N . ILE A 1 96 ? 0.819 -9.906 6.157 1.00 65.62 96 ILE A N 1
ATOM 714 C CA . ILE A 1 96 ? -0.526 -10.442 5.934 1.00 65.62 96 ILE A CA 1
ATOM 715 C C . ILE A 1 96 ? -0.446 -11.479 4.809 1.00 65.62 96 ILE A C 1
ATOM 717 O O . ILE A 1 96 ? -0.264 -11.122 3.649 1.00 65.62 96 ILE A O 1
ATOM 721 N N . ALA A 1 97 ? -0.596 -12.759 5.148 1.00 55.03 97 ALA A N 1
ATOM 722 C CA . ALA A 1 97 ? -0.738 -13.829 4.156 1.00 55.03 97 ALA A CA 1
ATOM 723 C C . ALA A 1 97 ? -2.176 -13.925 3.614 1.00 55.03 97 ALA A C 1
ATOM 725 O O . ALA A 1 97 ? -2.392 -14.300 2.464 1.00 55.03 97 ALA A O 1
ATOM 726 N N . LEU A 1 98 ? -3.158 -13.580 4.454 1.00 50.56 98 LEU A N 1
ATOM 727 C CA . LEU A 1 98 ? -4.582 -13.674 4.167 1.00 50.56 98 LEU A CA 1
ATOM 728 C C . LEU A 1 98 ? -5.372 -12.615 4.948 1.00 50.56 98 LEU A C 1
ATOM 730 O O . LEU A 1 98 ? -5.179 -12.474 6.153 1.00 50.56 98 LEU A O 1
ATOM 734 N N . LEU A 1 99 ? -6.300 -11.929 4.278 1.00 62.69 99 LEU A N 1
ATOM 735 C CA . LEU A 1 99 ? -7.285 -11.037 4.883 1.00 62.69 99 LEU A CA 1
ATOM 736 C C . LEU A 1 99 ? -8.698 -11.415 4.411 1.00 62.69 99 LEU A C 1
ATOM 738 O O . LEU A 1 99 ? -8.985 -11.354 3.217 1.00 62.69 99 LEU A O 1
ATOM 742 N N . THR A 1 100 ? -9.582 -11.749 5.350 1.00 55.75 100 THR A N 1
ATOM 743 C CA . THR A 1 100 ? -11.026 -11.896 5.102 1.00 55.75 100 THR A CA 1
ATOM 744 C C . THR A 1 100 ? -11.727 -10.612 5.540 1.00 55.75 100 THR A C 1
ATOM 746 O O . THR A 1 100 ? -11.541 -10.171 6.673 1.00 55.75 100 THR A O 1
ATOM 749 N N . LEU A 1 101 ? -12.513 -9.997 4.650 1.00 66.69 101 LEU A N 1
ATOM 750 C CA . LEU A 1 101 ? -13.240 -8.751 4.914 1.00 66.69 101 LEU A CA 1
ATOM 751 C C . LEU A 1 101 ? -14.747 -8.993 4.866 1.00 66.69 101 LEU A C 1
ATOM 753 O O . LEU A 1 101 ? -15.284 -9.371 3.827 1.00 66.69 101 LEU A O 1
ATOM 757 N N . GLU A 1 102 ? -15.427 -8.707 5.971 1.00 62.69 102 GLU A N 1
ATOM 758 C CA . GLU A 1 102 ? -16.885 -8.623 6.025 1.00 62.69 102 GLU A CA 1
ATOM 759 C C . GLU A 1 102 ? -17.305 -7.155 5.930 1.00 62.69 102 GLU A C 1
ATOM 761 O O . GLU A 1 102 ? -16.771 -6.293 6.632 1.00 62.69 102 GLU A O 1
ATOM 766 N N . LEU A 1 103 ? -18.240 -6.853 5.027 1.00 68.50 103 LEU A N 1
ATOM 767 C CA . LEU A 1 103 ? -18.676 -5.488 4.746 1.00 68.50 103 LEU A CA 1
ATOM 768 C C . LEU A 1 103 ? -20.147 -5.313 5.119 1.00 68.50 103 LEU A C 1
ATOM 770 O O . LEU A 1 103 ? -21.012 -6.037 4.633 1.00 68.50 103 LEU A O 1
ATOM 774 N N . GLU A 1 104 ? -20.425 -4.291 5.925 1.00 64.81 104 GLU A N 1
ATOM 775 C CA . GLU A 1 104 ? -21.778 -3.872 6.290 1.00 64.81 104 GLU A CA 1
ATOM 776 C C . GLU A 1 104 ? -21.948 -2.358 6.073 1.00 64.81 104 GLU A C 1
ATOM 778 O O . GLU A 1 104 ? -21.006 -1.570 6.206 1.00 64.81 104 GLU A O 1
ATOM 783 N N . PHE A 1 105 ? -23.165 -1.923 5.738 1.00 68.25 105 PHE A N 1
ATOM 784 C CA . PHE A 1 105 ? -23.489 -0.502 5.637 1.00 68.25 105 PHE A CA 1
ATOM 785 C C . PHE A 1 105 ? -23.456 0.171 7.017 1.00 68.25 105 PHE A C 1
ATOM 787 O O . PHE A 1 105 ? -24.268 -0.121 7.889 1.00 68.25 105 PHE A O 1
ATOM 794 N N . VAL A 1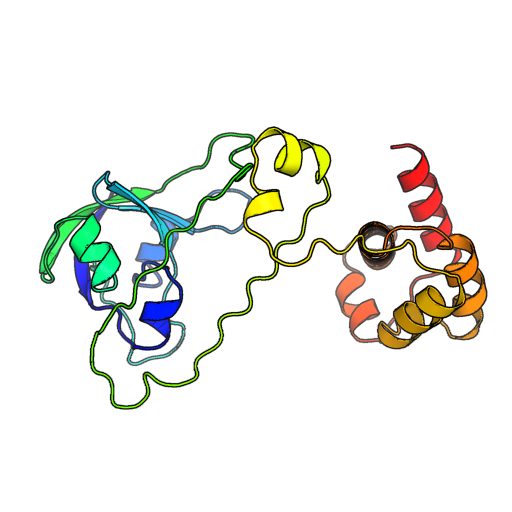 106 ? -22.567 1.155 7.190 1.00 65.25 106 VAL A N 1
ATOM 795 C CA . VAL A 1 106 ? -22.389 1.889 8.462 1.00 65.25 106 VAL A CA 1
ATOM 796 C C . VAL A 1 106 ? -23.605 2.763 8.832 1.00 65.25 106 VAL A C 1
ATOM 798 O O . VAL A 1 106 ? -23.835 3.041 10.008 1.00 65.25 106 VAL A O 1
ATOM 801 N N . LYS A 1 107 ? -24.410 3.197 7.852 1.00 66.12 107 LYS A N 1
ATOM 802 C CA . LYS A 1 107 ? -25.693 3.886 8.068 1.00 66.12 107 LYS A CA 1
ATOM 803 C C . LYS A 1 107 ? -26.731 3.366 7.081 1.00 66.12 107 LYS A C 1
ATOM 805 O O . LYS A 1 107 ? -26.551 3.536 5.881 1.00 66.12 107 LYS A O 1
ATOM 810 N N . LYS A 1 108 ? -27.820 2.806 7.609 1.00 49.94 108 LYS A N 1
ATOM 811 C CA . LYS A 1 108 ? -29.059 2.518 6.875 1.00 49.94 108 LYS A CA 1
ATOM 812 C C . LYS A 1 108 ? -29.868 3.821 6.757 1.00 49.94 108 LYS A C 1
ATOM 814 O O . LYS A 1 108 ? -30.119 4.466 7.773 1.00 49.94 108 LYS A O 1
ATOM 819 N N . GLY A 1 109 ? -30.261 4.221 5.555 1.00 53.66 109 GLY A N 1
ATOM 820 C CA . GLY A 1 109 ? -31.150 5.354 5.274 1.00 53.66 109 GLY A CA 1
ATOM 821 C C . GLY A 1 109 ? -30.504 6.686 4.858 1.00 53.66 109 GLY A C 1
ATOM 822 O O . GLY A 1 109 ? -31.163 7.722 4.943 1.00 53.66 109 GLY A O 1
ATOM 823 N N . SER A 1 110 ? -29.252 6.725 4.388 1.00 51.25 110 SER A N 1
ATOM 824 C CA . SER A 1 110 ? -28.767 7.918 3.660 1.00 51.25 110 SER A CA 1
ATOM 825 C C . SER A 1 110 ? -29.525 8.000 2.332 1.00 51.25 110 SER A C 1
ATOM 827 O O . SER A 1 110 ? -29.553 7.005 1.635 1.00 51.25 110 SER A O 1
ATOM 829 N N . LYS A 1 111 ? -30.135 9.130 1.938 1.00 49.81 111 LYS A N 1
ATOM 830 C CA . LYS A 1 111 ? -31.001 9.286 0.732 1.00 49.81 111 LYS A CA 1
ATOM 831 C C . LYS A 1 111 ? -30.395 8.876 -0.637 1.00 49.81 111 LYS A C 1
ATOM 833 O O . LYS A 1 111 ? -30.985 9.159 -1.671 1.00 49.81 111 LYS A O 1
ATOM 838 N N . ASN A 1 112 ? -29.242 8.216 -0.669 1.00 51.75 112 ASN A N 1
ATOM 839 C CA . ASN A 1 112 ? -28.528 7.784 -1.860 1.00 51.75 112 ASN A CA 1
ATOM 840 C C . ASN A 1 112 ? -28.084 6.301 -1.755 1.00 51.75 112 ASN A C 1
ATOM 842 O O . ASN A 1 112 ? -26.906 5.987 -1.942 1.00 51.75 112 ASN A O 1
ATOM 846 N N . GLU A 1 113 ? -29.003 5.398 -1.373 1.00 51.62 113 GLU A N 1
ATOM 847 C CA . GLU A 1 113 ? -28.732 3.946 -1.204 1.00 51.62 113 GLU A CA 1
ATOM 848 C C . GLU A 1 113 ? -28.951 3.115 -2.474 1.00 51.62 113 GLU A C 1
ATOM 850 O O . GLU A 1 113 ? -28.603 1.938 -2.511 1.00 51.62 113 GLU A O 1
ATOM 855 N N . GLN A 1 114 ? -29.502 3.699 -3.536 1.00 47.94 114 GLN A N 1
ATOM 856 C CA . GLN A 1 114 ? -29.690 2.998 -4.803 1.00 47.94 114 GLN A CA 1
ATOM 857 C C . GLN A 1 114 ? -28.487 3.244 -5.718 1.00 47.94 114 GLN A C 1
ATOM 859 O O . GLN A 1 114 ? -28.179 4.379 -6.070 1.00 47.94 114 GLN A O 1
ATOM 864 N N . GLY A 1 115 ? -27.808 2.164 -6.116 1.00 54.28 115 GLY A N 1
ATOM 865 C CA . GLY A 1 115 ? -26.869 2.186 -7.242 1.00 54.28 115 GLY A CA 1
ATOM 866 C C . GLY A 1 115 ? -25.377 2.299 -6.919 1.00 54.28 115 GLY A C 1
ATOM 867 O O . GLY A 1 115 ? -24.584 2.439 -7.848 1.00 54.28 115 GLY A O 1
ATOM 868 N N . LYS A 1 116 ? -24.944 2.194 -5.656 1.00 58.03 116 LYS A N 1
ATOM 869 C CA . LYS A 1 116 ? -23.503 2.134 -5.351 1.00 58.03 116 LYS A CA 1
ATOM 870 C C . LYS A 1 116 ? -22.966 0.724 -5.597 1.00 58.03 116 LYS A C 1
ATOM 872 O O . LYS A 1 116 ? -23.252 -0.195 -4.839 1.00 58.03 116 LYS A O 1
ATOM 877 N N . LYS A 1 117 ? -22.196 0.558 -6.673 1.00 64.00 117 LYS A N 1
ATOM 878 C CA . LYS A 1 117 ? -21.468 -0.679 -6.984 1.00 64.00 117 LYS A CA 1
ATOM 879 C C . LYS A 1 117 ? -20.090 -0.614 -6.330 1.00 64.00 117 LYS A C 1
ATOM 881 O O . LYS A 1 117 ? -19.367 0.357 -6.538 1.00 64.00 117 LYS A O 1
ATOM 886 N N . LEU A 1 118 ? -19.739 -1.628 -5.547 1.00 70.12 118 LEU A N 1
ATOM 887 C CA . LEU A 1 118 ? -18.392 -1.800 -5.012 1.00 70.12 118 LEU A CA 1
ATOM 888 C C . LEU A 1 118 ? -17.604 -2.699 -5.969 1.00 70.12 118 LEU A C 1
ATOM 890 O O . LEU A 1 118 ? -18.029 -3.818 -6.245 1.00 70.12 118 LEU A O 1
ATOM 894 N N . LEU A 1 119 ? -16.474 -2.206 -6.473 1.00 76.12 119 LEU A N 1
ATOM 895 C CA . LEU A 1 119 ? -15.504 -3.011 -7.208 1.00 76.12 119 LEU A CA 1
ATOM 896 C C . LEU A 1 119 ? -14.348 -3.337 -6.263 1.00 76.12 119 LEU A C 1
ATOM 898 O O . LEU A 1 119 ? -13.668 -2.430 -5.788 1.00 76.12 119 LEU A O 1
ATOM 902 N N . VAL A 1 120 ? -14.131 -4.623 -5.998 1.00 79.31 120 VAL A N 1
ATOM 903 C CA . VAL A 1 120 ? -12.987 -5.111 -5.222 1.00 79.31 120 VAL A CA 1
ATOM 904 C C . VAL A 1 120 ? -11.981 -5.712 -6.197 1.00 79.31 120 VAL A C 1
ATOM 906 O O . VAL A 1 120 ? -12.306 -6.653 -6.918 1.00 79.31 120 VAL A O 1
ATOM 909 N N . LEU A 1 121 ? -10.766 -5.164 -6.227 1.00 81.06 121 LEU A N 1
ATOM 910 C CA . LEU A 1 121 ? -9.651 -5.698 -7.007 1.00 81.06 121 LEU A CA 1
ATOM 911 C C . LEU A 1 121 ? -8.654 -6.358 -6.055 1.00 81.06 121 LEU A C 1
ATOM 913 O O . LEU A 1 121 ? -8.057 -5.685 -5.218 1.00 81.06 121 LEU A O 1
ATOM 917 N N . GLY A 1 122 ? -8.480 -7.671 -6.189 1.00 83.25 122 GLY A N 1
ATOM 918 C CA . GLY A 1 122 ? -7.426 -8.420 -5.511 1.00 83.25 122 GLY A CA 1
ATOM 919 C C . GLY A 1 122 ? -6.307 -8.754 -6.490 1.00 83.25 122 GLY A C 1
ATOM 920 O O . GLY A 1 122 ? -6.568 -9.290 -7.565 1.00 83.25 122 GLY A O 1
ATOM 921 N N . THR A 1 123 ? -5.061 -8.456 -6.129 1.00 83.88 123 THR A N 1
ATOM 922 C CA . THR A 1 123 ? -3.877 -8.889 -6.882 1.00 83.88 123 THR A CA 1
ATOM 923 C C . THR A 1 123 ? -3.111 -9.924 -6.064 1.00 83.88 123 THR A C 1
ATOM 925 O O . THR A 1 123 ? -3.000 -9.814 -4.846 1.00 83.88 123 THR A O 1
ATOM 928 N N . THR A 1 124 ? -2.599 -10.966 -6.717 1.00 85.25 124 THR A N 1
ATOM 929 C CA . THR A 1 124 ? -1.775 -11.991 -6.064 1.00 85.25 124 THR A CA 1
ATOM 930 C C . THR A 1 124 ? -0.748 -12.548 -7.041 1.00 85.25 124 THR A C 1
ATOM 932 O O . THR A 1 124 ? -1.020 -12.651 -8.237 1.00 85.25 124 THR A O 1
ATOM 935 N N . SER A 1 125 ? 0.430 -12.919 -6.539 1.00 82.94 125 SER A N 1
ATOM 936 C CA . SER A 1 125 ? 1.376 -13.787 -7.253 1.00 82.94 125 SER A CA 1
ATOM 937 C C . SER A 1 125 ? 1.197 -15.269 -6.900 1.00 82.94 125 SER A C 1
ATOM 939 O O . SER A 1 125 ? 1.716 -16.120 -7.610 1.00 82.94 125 SER A O 1
ATOM 941 N N . GLU A 1 126 ? 0.419 -15.578 -5.856 1.00 84.44 126 GLU A N 1
ATOM 942 C CA . GLU A 1 126 ? 0.240 -16.913 -5.270 1.00 84.44 126 GLU A CA 1
ATOM 943 C C . GLU A 1 126 ? -1.208 -17.399 -5.435 1.00 84.44 126 GLU A C 1
ATOM 945 O O . GLU A 1 126 ? -1.911 -17.722 -4.474 1.00 84.44 126 GLU A O 1
ATOM 950 N N . VAL A 1 127 ? -1.701 -17.430 -6.678 1.00 86.75 127 VAL A N 1
ATOM 951 C CA . VAL A 1 127 ? -3.093 -17.832 -6.958 1.00 86.75 127 VAL A CA 1
ATOM 952 C C . VAL A 1 127 ? -3.394 -19.260 -6.485 1.00 86.75 127 VAL A C 1
ATOM 954 O O . VAL A 1 127 ? -4.507 -19.538 -6.048 1.00 86.75 127 VAL A O 1
ATOM 957 N N . SER A 1 128 ? -2.407 -20.161 -6.516 1.00 85.88 128 SER A N 1
ATOM 958 C CA . SER A 1 128 ? -2.556 -21.543 -6.043 1.00 85.88 128 SER A CA 1
ATOM 959 C C . SER A 1 128 ? -2.874 -21.613 -4.550 1.00 85.88 128 SER A C 1
ATOM 961 O O . SER A 1 128 ? -3.733 -22.395 -4.151 1.00 85.88 128 SER A O 1
ATOM 963 N N . PHE A 1 129 ? -2.240 -20.757 -3.744 1.00 85.62 129 PHE A N 1
ATOM 964 C CA . PHE A 1 129 ? -2.533 -20.647 -2.318 1.00 85.62 129 PHE A CA 1
ATOM 965 C C . PHE A 1 129 ? -3.943 -20.097 -2.082 1.00 85.62 129 PHE A C 1
ATOM 967 O O . PHE A 1 129 ? -4.709 -20.691 -1.331 1.00 85.62 129 PHE A O 1
ATOM 974 N N . LEU A 1 130 ? -4.340 -19.021 -2.778 1.00 84.81 130 LEU A N 1
ATOM 975 C CA . LEU A 1 130 ? -5.699 -18.472 -2.632 1.00 84.81 130 LEU A CA 1
ATOM 976 C C . LEU A 1 130 ? -6.787 -19.473 -3.049 1.00 84.81 130 LEU A C 1
ATOM 978 O O . LEU A 1 130 ? -7.851 -19.515 -2.429 1.00 84.81 130 LEU A O 1
ATOM 982 N N . LYS A 1 131 ? -6.511 -20.306 -4.059 1.00 84.56 131 LYS A N 1
ATOM 983 C CA . LYS A 1 131 ? -7.384 -21.421 -4.445 1.00 84.56 131 LYS A CA 1
ATOM 984 C C . LYS A 1 131 ? -7.453 -22.496 -3.362 1.00 84.56 131 LYS A C 1
ATOM 986 O O . LYS A 1 131 ? -8.547 -22.959 -3.064 1.00 84.56 131 LYS A O 1
ATOM 991 N N . SER A 1 132 ? -6.327 -22.875 -2.747 1.00 86.81 132 SER A N 1
ATOM 992 C CA . SER A 1 132 ? -6.303 -23.943 -1.734 1.00 86.81 132 SER A CA 1
ATOM 993 C C . SER A 1 132 ? -7.088 -23.604 -0.465 1.00 86.81 132 SER A C 1
ATOM 995 O O . SER A 1 132 ? -7.470 -24.506 0.272 1.00 86.81 132 SER A O 1
ATOM 997 N N . ILE A 1 133 ? -7.327 -22.316 -0.213 1.00 84.69 133 ILE A N 1
ATOM 998 C CA . ILE A 1 133 ? -8.103 -21.812 0.930 1.00 84.69 133 ILE A CA 1
ATOM 999 C C . ILE A 1 133 ? -9.477 -21.241 0.529 1.00 84.69 133 ILE A C 1
ATOM 1001 O O . ILE A 1 133 ? -10.146 -20.636 1.360 1.00 84.69 133 ILE A O 1
ATOM 1005 N N . GLY A 1 134 ? -9.906 -21.426 -0.728 1.00 80.00 134 GLY A N 1
ATOM 1006 C CA . GLY A 1 134 ? -11.266 -21.109 -1.192 1.00 80.00 134 GLY A CA 1
ATOM 1007 C C . GLY A 1 134 ? -11.582 -19.625 -1.424 1.00 80.00 134 GLY A C 1
ATOM 1008 O O . GLY A 1 134 ? -12.742 -19.254 -1.554 1.00 80.00 134 GLY A O 1
ATOM 1009 N N . ILE A 1 135 ? -10.584 -18.739 -1.489 1.00 82.50 135 ILE A N 1
ATOM 1010 C CA . ILE A 1 135 ? -10.827 -17.285 -1.627 1.00 82.50 135 ILE A CA 1
ATOM 1011 C C . ILE A 1 135 ? -11.173 -16.882 -3.044 1.00 82.50 135 ILE A C 1
ATOM 1013 O O . ILE A 1 135 ? -11.915 -15.924 -3.244 1.00 82.50 135 ILE A O 1
ATOM 1017 N N . CYS A 1 136 ? -10.620 -17.580 -4.036 1.00 85.00 136 CYS A N 1
ATOM 1018 C CA . CYS A 1 136 ? -10.911 -17.273 -5.433 1.00 85.00 136 CYS A CA 1
ATOM 1019 C C . CYS A 1 136 ? -12.418 -17.341 -5.727 1.00 85.00 136 CYS A C 1
ATOM 1021 O O . CYS A 1 136 ? -12.887 -16.592 -6.580 1.00 85.00 136 CYS A O 1
ATOM 1023 N N . ASP A 1 137 ? -13.171 -18.142 -4.966 1.00 86.12 137 ASP A N 1
ATOM 1024 C CA . ASP A 1 137 ? -14.624 -18.285 -5.090 1.00 86.12 137 ASP A CA 1
ATOM 1025 C C . ASP A 1 137 ? -15.390 -17.016 -4.666 1.00 86.12 137 ASP A C 1
ATOM 1027 O O . ASP A 1 137 ? -16.532 -16.814 -5.077 1.00 86.12 137 ASP A O 1
ATOM 1031 N N . ALA A 1 138 ? -14.765 -16.120 -3.889 1.00 84.38 138 ALA A N 1
ATOM 1032 C CA . ALA A 1 138 ? -15.348 -14.834 -3.502 1.00 84.38 138 ALA A CA 1
ATOM 1033 C C . ALA A 1 138 ? -15.292 -13.774 -4.621 1.00 84.38 138 ALA A C 1
ATOM 1035 O O . ALA A 1 138 ? -15.970 -12.749 -4.535 1.00 84.38 138 ALA A O 1
ATOM 1036 N N . PHE A 1 139 ? -14.490 -13.992 -5.670 1.00 84.31 139 PHE A N 1
ATOM 1037 C CA . PHE A 1 139 ? -14.329 -13.052 -6.778 1.00 84.31 139 PHE A CA 1
ATOM 1038 C C . PHE A 1 139 ? -15.125 -13.511 -8.001 1.00 84.31 139 PHE A C 1
ATOM 1040 O O . PHE A 1 139 ? -14.980 -14.634 -8.472 1.00 84.31 139 PHE A O 1
ATOM 1047 N N . SER A 1 140 ? -15.918 -12.608 -8.587 1.00 85.88 140 SER A N 1
ATOM 1048 C CA . SER A 1 140 ? -16.692 -12.910 -9.803 1.00 85.88 140 SER A CA 1
ATOM 1049 C C . SER A 1 140 ? -15.821 -13.178 -11.029 1.00 85.88 140 SER A C 1
ATOM 1051 O O . SER A 1 140 ? -16.246 -13.863 -11.954 1.00 85.88 140 SER A O 1
ATOM 1053 N N . VAL A 1 141 ? -14.620 -12.599 -11.063 1.00 86.75 141 VAL A N 1
ATOM 1054 C CA . VAL A 1 141 ? -13.679 -12.724 -12.174 1.00 86.75 141 VAL A CA 1
ATOM 1055 C C . VAL A 1 141 ? -12.286 -12.932 -11.603 1.00 86.75 141 VAL A C 1
ATOM 1057 O O . VAL A 1 141 ? -11.811 -12.130 -10.802 1.00 86.75 141 VAL A O 1
ATOM 1060 N N . THR A 1 142 ? -11.616 -13.987 -12.057 1.00 85.44 142 THR A N 1
ATOM 1061 C CA . THR A 1 142 ? -10.171 -14.152 -11.885 1.00 85.44 142 THR A CA 1
ATOM 1062 C C . THR A 1 142 ? -9.509 -13.892 -13.229 1.00 85.44 142 THR A C 1
ATOM 1064 O O . THR A 1 142 ? -9.772 -14.606 -14.195 1.00 85.44 142 THR A O 1
ATOM 1067 N N . TYR A 1 143 ? -8.655 -12.873 -13.293 1.00 87.06 143 TYR A N 1
ATOM 1068 C CA . TYR A 1 143 ? -7.922 -12.525 -14.505 1.00 87.06 143 TYR A CA 1
ATOM 1069 C C . TYR A 1 143 ? -6.438 -12.846 -14.334 1.00 87.06 143 TYR A C 1
ATOM 1071 O O . TYR A 1 143 ? -5.764 -12.275 -13.476 1.00 87.06 143 TYR A O 1
ATOM 1079 N N . GLN A 1 144 ? -5.926 -13.757 -15.161 1.00 86.00 144 GLN A N 1
ATOM 1080 C CA . GLN A 1 144 ? -4.496 -14.032 -15.227 1.00 86.00 144 GLN A CA 1
ATOM 1081 C C . GLN A 1 144 ? -3.831 -12.905 -16.017 1.00 86.00 144 GLN A C 1
ATOM 1083 O O . GLN A 1 144 ? -4.052 -12.783 -17.220 1.00 86.00 144 GLN A O 1
ATOM 1088 N N . VAL A 1 145 ? -3.012 -12.091 -15.351 1.00 86.06 145 VAL A N 1
ATOM 1089 C CA . VAL A 1 145 ? -2.246 -11.043 -16.035 1.00 86.06 145 VAL A CA 1
ATOM 1090 C C . VAL A 1 145 ? -1.212 -11.721 -16.943 1.00 86.06 145 VAL A C 1
ATOM 1092 O O . VAL A 1 145 ? -0.349 -12.441 -16.426 1.00 86.06 145 VAL A O 1
ATOM 1095 N N . PRO A 1 146 ? -1.297 -11.549 -18.275 1.00 88.81 146 PRO A N 1
ATOM 1096 C CA . PRO A 1 146 ? -0.344 -12.159 -19.186 1.00 88.81 146 PRO A CA 1
ATOM 1097 C C . PRO A 1 146 ? 1.041 -11.527 -19.016 1.00 88.81 146 PRO A C 1
ATOM 1099 O O . PRO A 1 146 ? 1.201 -10.424 -18.487 1.00 88.81 146 PRO A O 1
ATOM 1102 N N . LYS A 1 147 ? 2.060 -12.252 -19.473 1.00 92.50 147 LYS A N 1
ATOM 1103 C CA . LYS A 1 147 ? 3.397 -11.686 -19.658 1.00 92.50 147 LYS A CA 1
ATOM 1104 C C . LYS A 1 147 ? 3.354 -10.637 -20.770 1.00 92.50 147 LYS A C 1
ATOM 1106 O O . LYS A 1 147 ? 2.496 -10.714 -21.645 1.00 92.50 147 LYS A O 1
ATOM 1111 N N . LEU A 1 148 ? 4.263 -9.670 -20.710 1.00 90.19 148 LEU A N 1
ATOM 1112 C CA . LEU A 1 148 ? 4.301 -8.584 -21.685 1.00 90.19 148 LEU A CA 1
ATOM 1113 C C . LEU A 1 148 ? 4.975 -9.041 -22.983 1.00 90.19 148 LEU A C 1
ATOM 1115 O O . LEU A 1 148 ? 6.058 -9.632 -22.949 1.00 90.19 148 LEU A O 1
ATOM 1119 N N . GLU A 1 149 ? 4.358 -8.729 -24.123 1.00 94.06 149 GLU A N 1
ATOM 1120 C CA . GLU A 1 149 ? 5.028 -8.815 -25.420 1.00 94.06 149 GLU A CA 1
ATOM 1121 C C . GLU A 1 149 ? 5.957 -7.606 -25.601 1.00 94.06 149 GLU A C 1
ATOM 1123 O O . GLU A 1 149 ? 5.758 -6.558 -24.982 1.00 94.06 149 GLU A O 1
ATOM 1128 N N . THR A 1 150 ? 6.939 -7.700 -26.505 1.00 95.75 150 THR A N 1
ATOM 1129 C CA . THR A 1 150 ? 7.890 -6.607 -26.775 1.00 95.75 150 THR A CA 1
ATOM 1130 C C . THR A 1 150 ? 7.183 -5.269 -27.032 1.00 95.75 150 THR A C 1
ATOM 1132 O O . THR A 1 150 ? 7.619 -4.235 -26.533 1.00 95.75 150 THR A O 1
ATOM 1135 N N . LYS A 1 151 ? 6.057 -5.270 -27.764 1.00 96.12 151 LYS A N 1
ATOM 1136 C CA . LYS A 1 151 ? 5.278 -4.050 -28.045 1.00 96.12 151 LYS A CA 1
ATOM 1137 C C . LYS A 1 151 ? 4.734 -3.394 -26.767 1.00 96.12 151 LYS A C 1
ATOM 1139 O O . LYS A 1 151 ? 4.797 -2.178 -26.644 1.00 96.12 151 LYS A O 1
ATOM 1144 N 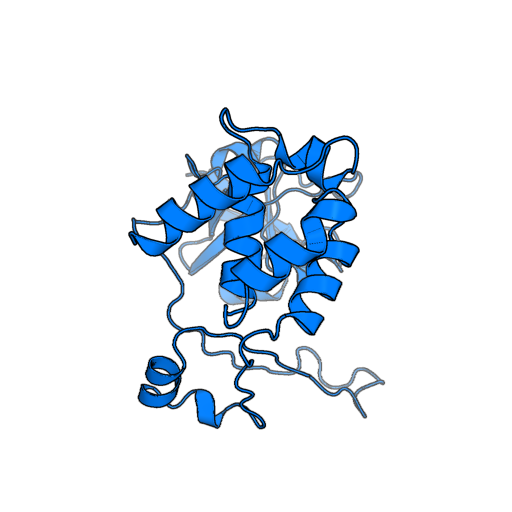N . ASP A 1 152 ? 4.257 -4.194 -25.814 1.00 94.62 152 ASP A N 1
ATOM 1145 C CA . ASP A 1 152 ? 3.659 -3.704 -24.572 1.00 94.62 152 ASP A CA 1
ATOM 1146 C C . ASP A 1 152 ? 4.754 -3.161 -23.652 1.00 94.62 152 ASP A C 1
ATOM 1148 O O . ASP A 1 152 ? 4.591 -2.111 -23.034 1.00 94.62 152 ASP A O 1
ATOM 1152 N N . VAL A 1 153 ? 5.913 -3.831 -23.619 1.00 96.31 153 VAL A N 1
ATOM 1153 C CA . VAL A 1 153 ? 7.082 -3.329 -22.892 1.00 96.31 153 VAL A CA 1
A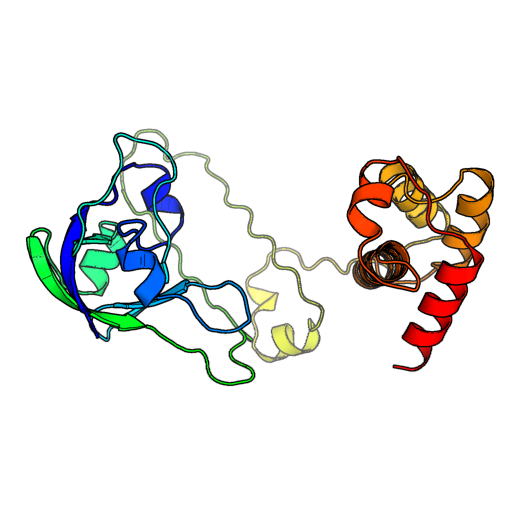TOM 1154 C C . VAL A 1 153 ? 7.556 -1.995 -23.465 1.00 96.31 153 VAL A C 1
ATOM 1156 O O . VAL A 1 153 ? 7.826 -1.081 -22.690 1.00 96.31 153 VAL A O 1
ATOM 1159 N N . LYS A 1 154 ? 7.625 -1.840 -24.796 1.00 96.88 154 LYS A N 1
ATOM 1160 C CA . LYS A 1 154 ? 8.004 -0.558 -25.418 1.00 96.88 154 LYS A CA 1
ATOM 1161 C C . LYS A 1 154 ? 7.108 0.580 -24.937 1.00 96.88 154 LYS A C 1
ATOM 1163 O O . LYS A 1 154 ? 7.622 1.640 -24.594 1.00 96.88 154 LYS A O 1
ATOM 1168 N N . GLU A 1 155 ? 5.796 0.364 -24.871 1.00 96.25 155 GLU A N 1
ATOM 1169 C CA . GLU A 1 155 ? 4.865 1.382 -24.374 1.00 96.25 155 GLU A CA 1
ATOM 1170 C C . GLU A 1 155 ? 5.095 1.706 -22.890 1.00 96.25 155 GLU A C 1
ATOM 1172 O O . GLU A 1 155 ? 5.126 2.881 -22.524 1.00 96.25 155 GLU A O 1
ATOM 1177 N N . VAL A 1 156 ? 5.374 0.701 -22.050 1.00 94.69 156 VAL A N 1
ATOM 1178 C CA . VAL A 1 156 ? 5.764 0.920 -20.644 1.00 94.69 156 VAL A CA 1
ATOM 1179 C C . VAL A 1 156 ? 7.048 1.752 -20.547 1.00 94.69 156 VAL A C 1
ATOM 1181 O O . VAL A 1 156 ? 7.087 2.739 -19.816 1.00 94.69 156 VAL A O 1
ATOM 1184 N N . LEU A 1 157 ? 8.098 1.399 -21.294 1.00 96.38 157 LEU A N 1
ATOM 1185 C CA . LEU A 1 157 ? 9.385 2.104 -21.245 1.00 96.38 157 LEU A CA 1
ATOM 1186 C C . LEU A 1 157 ? 9.279 3.548 -21.747 1.00 96.38 157 LEU A C 1
ATOM 1188 O O . LEU A 1 157 ? 9.856 4.448 -21.133 1.00 96.38 157 LEU A O 1
ATOM 1192 N N . LYS A 1 158 ? 8.508 3.783 -22.816 1.00 95.94 158 LYS A N 1
ATOM 1193 C CA . LYS A 1 158 ? 8.205 5.133 -23.316 1.00 95.94 158 LYS A CA 1
ATOM 1194 C C . LYS A 1 158 ? 7.457 5.958 -22.276 1.00 95.94 158 LYS A C 1
ATOM 1196 O O . LYS A 1 158 ? 7.821 7.106 -22.045 1.00 95.94 158 LYS A O 1
ATOM 1201 N N . GLN A 1 159 ? 6.444 5.374 -21.632 1.00 95.44 159 GLN A N 1
ATOM 1202 C CA . GLN A 1 159 ? 5.672 6.057 -20.595 1.00 95.44 159 GLN A CA 1
ATOM 1203 C C . GLN A 1 159 ? 6.545 6.440 -19.397 1.00 95.44 159 GLN A C 1
ATOM 1205 O O . GLN A 1 159 ? 6.403 7.537 -18.861 1.00 95.44 159 GLN A O 1
ATOM 1210 N N . LEU A 1 160 ? 7.440 5.546 -18.974 1.00 95.31 160 LEU A N 1
ATOM 1211 C CA . LEU A 1 160 ? 8.354 5.808 -17.865 1.00 95.31 160 LEU A CA 1
ATOM 1212 C C . LEU A 1 160 ? 9.425 6.839 -18.224 1.00 95.31 160 LEU A C 1
ATOM 1214 O O . LEU A 1 160 ? 9.919 7.524 -17.335 1.00 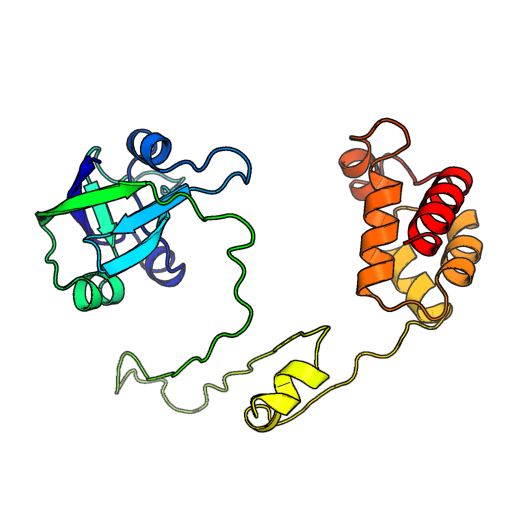95.31 160 LEU A O 1
ATOM 1218 N N . ASN A 1 161 ? 9.768 6.965 -19.510 1.00 96.44 161 ASN A N 1
ATOM 1219 C CA . ASN A 1 161 ? 10.757 7.916 -20.009 1.00 96.44 161 ASN A CA 1
ATOM 1220 C C . ASN A 1 161 ? 12.122 7.784 -19.297 1.00 96.44 161 ASN A C 1
ATOM 1222 O O . ASN A 1 161 ? 12.825 8.771 -19.080 1.00 96.44 161 ASN A O 1
ATOM 1226 N N . VAL A 1 162 ? 12.505 6.556 -18.937 1.00 96.44 162 VAL A N 1
ATOM 1227 C CA . VAL A 1 162 ? 13.730 6.263 -18.168 1.00 96.44 162 VAL A CA 1
ATOM 1228 C C . VAL A 1 162 ? 14.913 5.823 -19.033 1.00 96.44 162 VAL A C 1
ATOM 1230 O O . VAL A 1 162 ? 16.042 5.853 -18.561 1.00 96.44 162 VAL A O 1
ATOM 1233 N N . PHE A 1 163 ? 14.688 5.467 -20.299 1.00 97.62 163 PHE A N 1
ATOM 1234 C CA . PHE A 1 163 ? 15.738 5.137 -21.275 1.00 97.62 163 PHE A CA 1
ATOM 1235 C C . PHE A 1 163 ? 15.883 6.238 -22.333 1.00 97.62 163 PHE A C 1
ATOM 1237 O O . PHE A 1 163 ? 14.975 7.056 -22.522 1.00 97.62 163 PHE A O 1
ATOM 1244 N N . ALA A 1 164 ? 17.036 6.276 -23.005 1.00 97.25 164 ALA A N 1
ATOM 1245 C CA . ALA A 1 164 ? 17.193 7.030 -24.246 1.00 97.25 164 ALA A CA 1
ATOM 1246 C C . ALA A 1 164 ? 16.351 6.381 -25.358 1.00 97.25 164 ALA A C 1
ATOM 1248 O O . ALA A 1 164 ? 16.163 5.166 -25.341 1.00 97.25 164 ALA A O 1
ATOM 1249 N N . GLU A 1 165 ? 15.846 7.166 -26.315 1.00 95.44 165 GLU A N 1
ATOM 1250 C CA . GLU A 1 165 ? 14.940 6.652 -27.359 1.00 95.44 165 GLU A CA 1
ATOM 1251 C C . GLU A 1 165 ? 15.554 5.491 -28.154 1.00 95.44 165 GLU A C 1
ATOM 1253 O O . GLU A 1 165 ? 14.887 4.477 -28.361 1.00 95.44 165 GLU A O 1
ATOM 1258 N N . ASP A 1 166 ? 16.841 5.596 -28.493 1.00 96.94 166 ASP A N 1
ATOM 1259 C CA . ASP A 1 166 ? 17.581 4.573 -29.242 1.00 96.94 166 ASP A CA 1
ATOM 1260 C C . ASP A 1 166 ? 17.760 3.254 -28.459 1.00 96.94 166 ASP A C 1
ATOM 1262 O O . ASP A 1 166 ? 17.935 2.193 -29.057 1.00 96.94 166 ASP A O 1
ATOM 1266 N N . ASP A 1 167 ? 17.666 3.294 -27.124 1.00 97.75 167 ASP A N 1
ATOM 1267 C CA . ASP A 1 167 ? 17.848 2.130 -26.245 1.00 97.75 167 ASP A CA 1
ATOM 1268 C C . ASP A 1 167 ? 16.534 1.382 -25.949 1.00 97.75 167 ASP A C 1
ATOM 1270 O O . ASP A 1 167 ? 16.562 0.227 -25.511 1.00 97.75 167 ASP A O 1
ATOM 1274 N N . ILE A 1 168 ? 15.372 2.008 -26.186 1.00 97.56 168 ILE A N 1
ATOM 1275 C CA . ILE A 1 168 ? 14.051 1.450 -25.834 1.00 97.56 168 ILE A CA 1
ATOM 1276 C C . ILE A 1 168 ? 13.815 0.108 -26.523 1.00 97.56 168 ILE A C 1
ATOM 1278 O O . ILE A 1 168 ? 13.300 -0.824 -25.904 1.00 97.56 168 ILE A O 1
ATOM 1282 N N . ASP A 1 169 ? 14.194 -0.005 -27.793 1.00 97.50 169 ASP A N 1
ATOM 1283 C CA . ASP A 1 169 ? 13.953 -1.210 -28.579 1.00 97.50 169 ASP A CA 1
ATOM 1284 C C . ASP A 1 169 ? 14.754 -2.407 -28.058 1.00 97.50 169 ASP A C 1
ATOM 1286 O O . ASP A 1 169 ? 14.204 -3.502 -27.921 1.00 97.50 169 ASP A O 1
ATOM 1290 N N . ALA A 1 170 ? 16.021 -2.186 -27.703 1.00 97.75 170 ALA A N 1
ATOM 1291 C CA . ALA A 1 170 ? 16.880 -3.215 -27.132 1.00 97.75 170 ALA A CA 1
ATOM 1292 C C . ALA A 1 170 ? 16.417 -3.620 -25.723 1.00 97.75 170 ALA A C 1
ATOM 1294 O O . ALA A 1 170 ? 16.300 -4.811 -25.428 1.00 97.75 170 ALA A O 1
ATOM 1295 N N . ALA A 1 171 ? 16.099 -2.641 -24.868 1.00 97.19 171 ALA A N 1
ATOM 1296 C CA . ALA A 1 171 ? 15.594 -2.897 -23.522 1.00 97.19 171 ALA A CA 1
ATOM 1297 C C . ALA A 1 171 ? 14.260 -3.662 -23.549 1.00 97.19 171 ALA A C 1
ATOM 1299 O O . ALA A 1 171 ? 14.071 -4.608 -22.784 1.00 97.19 171 ALA A O 1
ATOM 1300 N N . ALA A 1 172 ? 13.344 -3.297 -24.450 1.00 97.38 172 ALA A N 1
ATOM 1301 C CA . ALA A 1 172 ? 12.052 -3.960 -24.567 1.00 97.38 172 ALA A CA 1
ATOM 1302 C C . ALA A 1 172 ? 12.174 -5.414 -25.031 1.00 97.38 172 ALA A C 1
ATOM 1304 O O . ALA A 1 172 ? 11.459 -6.273 -24.515 1.00 97.38 172 ALA A O 1
ATOM 1305 N N . GLU A 1 173 ? 13.088 -5.708 -25.958 1.00 97.19 173 GLU A N 1
ATOM 1306 C CA . GLU A 1 173 ? 13.329 -7.086 -26.393 1.00 97.19 173 GLU A CA 1
ATOM 1307 C C . GLU A 1 173 ? 13.939 -7.936 -25.269 1.00 97.19 173 GLU A C 1
ATOM 1309 O O . GLU A 1 173 ? 13.533 -9.079 -25.071 1.00 97.19 173 GLU A O 1
ATOM 1314 N N . ALA A 1 174 ? 14.838 -7.367 -24.460 1.00 95.81 174 ALA A N 1
ATOM 1315 C CA . ALA A 1 174 ? 15.422 -8.052 -23.303 1.00 95.81 174 ALA A CA 1
ATOM 1316 C C . ALA A 1 174 ? 14.402 -8.368 -22.187 1.00 95.81 174 ALA A C 1
ATOM 1318 O O . ALA A 1 174 ? 14.598 -9.287 -21.392 1.00 95.81 174 ALA A O 1
ATOM 1319 N N . LEU A 1 175 ? 13.313 -7.602 -22.126 1.00 95.06 175 LEU A N 1
ATOM 1320 C CA . LEU A 1 175 ? 12.233 -7.712 -21.140 1.00 95.06 175 LEU A CA 1
ATOM 1321 C C . LEU A 1 175 ? 11.029 -8.523 -21.635 1.00 95.06 175 LEU A C 1
ATOM 1323 O O . LEU A 1 175 ? 10.050 -8.693 -20.900 1.00 95.06 175 LEU A O 1
ATOM 1327 N N . LYS A 1 176 ? 11.075 -9.006 -22.876 1.00 93.81 176 LYS A N 1
ATOM 1328 C CA . LYS A 1 176 ? 10.016 -9.812 -23.473 1.00 93.81 176 LYS A CA 1
ATOM 1329 C C . LYS A 1 176 ? 9.684 -11.023 -22.596 1.00 93.81 176 LYS A C 1
ATOM 1331 O O . LYS A 1 176 ? 10.557 -11.642 -21.991 1.00 93.81 176 LYS A O 1
ATOM 1336 N N . ASP A 1 177 ? 8.399 -11.367 -22.528 1.00 93.38 177 ASP A N 1
ATOM 1337 C CA . ASP A 1 177 ? 7.879 -12.506 -21.767 1.00 93.38 177 ASP A CA 1
ATOM 1338 C C . ASP A 1 177 ? 8.120 -12.419 -20.244 1.00 93.38 177 ASP A C 1
ATOM 1340 O O . ASP A 1 177 ? 7.944 -13.407 -19.509 1.00 93.38 177 ASP A O 1
ATOM 1344 N N . MET A 1 178 ? 8.462 -11.230 -19.733 1.00 92.62 178 MET A N 1
ATOM 1345 C CA . MET A 1 178 ? 8.510 -10.962 -18.301 1.00 92.62 178 MET A CA 1
ATOM 1346 C C . MET A 1 178 ? 7.141 -10.516 -17.765 1.00 92.62 178 MET A C 1
ATOM 1348 O O . MET A 1 178 ? 6.429 -9.734 -18.402 1.00 92.62 178 MET A O 1
ATOM 1352 N N . PRO A 1 179 ? 6.747 -10.972 -16.560 1.00 90.56 179 PRO A N 1
ATOM 1353 C CA . PRO A 1 179 ? 5.618 -10.387 -15.850 1.00 90.56 179 PRO A CA 1
ATOM 1354 C C . PRO A 1 179 ? 5.876 -8.909 -15.548 1.00 90.56 179 PRO A C 1
ATOM 1356 O O . PRO A 1 179 ? 6.960 -8.557 -15.079 1.00 90.56 179 PRO A O 1
ATOM 1359 N N . ILE A 1 180 ? 4.855 -8.065 -15.707 1.00 90.62 180 ILE A N 1
ATOM 1360 C CA . ILE A 1 180 ? 4.952 -6.609 -15.504 1.00 90.62 180 ILE A CA 1
ATOM 1361 C C . ILE A 1 180 ? 5.592 -6.218 -14.162 1.00 90.62 180 ILE A C 1
ATOM 1363 O O . ILE A 1 180 ? 6.427 -5.323 -14.106 1.00 90.62 180 ILE A O 1
ATOM 1367 N N . LYS A 1 181 ? 5.291 -6.944 -13.077 1.00 88.25 181 LYS A N 1
ATOM 1368 C CA . LYS A 1 181 ? 5.892 -6.697 -11.755 1.00 88.25 181 LYS A CA 1
ATOM 1369 C C . LYS A 1 181 ? 7.418 -6.862 -11.762 1.00 88.25 181 LYS A C 1
ATOM 1371 O O . LYS A 1 181 ? 8.109 -6.074 -11.125 1.00 88.25 181 LYS A O 1
ATOM 1376 N N . LYS A 1 182 ? 7.945 -7.866 -12.475 1.00 90.50 182 LYS A N 1
ATOM 1377 C CA . LYS A 1 182 ? 9.397 -8.075 -12.607 1.00 90.50 182 LYS A CA 1
ATOM 1378 C C . LYS A 1 182 ? 10.038 -7.003 -13.486 1.00 90.50 182 LYS A C 1
ATOM 1380 O O . LYS A 1 182 ? 11.133 -6.564 -13.163 1.00 90.50 182 LYS A O 1
ATOM 1385 N N . VAL A 1 183 ? 9.335 -6.541 -14.523 1.00 93.06 183 VAL A N 1
ATOM 1386 C CA . VAL A 1 183 ? 9.786 -5.419 -15.362 1.00 93.06 183 VAL A CA 1
ATOM 1387 C C . VAL A 1 183 ? 10.002 -4.164 -14.517 1.00 93.06 183 VAL A C 1
ATOM 1389 O O . VAL A 1 183 ? 11.107 -3.634 -14.499 1.00 93.06 183 VAL A O 1
ATOM 1392 N N . TYR A 1 184 ? 8.995 -3.737 -13.747 1.00 92.75 184 TYR A N 1
ATOM 1393 C CA . TYR A 1 184 ? 9.130 -2.579 -12.854 1.00 92.75 184 TYR A CA 1
ATOM 1394 C C . TYR A 1 184 ? 10.229 -2.765 -11.810 1.00 92.75 184 TYR A C 1
ATOM 1396 O O . TYR A 1 184 ? 10.987 -1.839 -11.555 1.00 92.75 184 TYR A O 1
ATOM 1404 N N . MET A 1 185 ? 10.346 -3.963 -11.233 1.00 90.75 185 MET A N 1
ATOM 1405 C CA . MET A 1 185 ? 11.402 -4.263 -10.269 1.00 90.75 185 MET A CA 1
ATOM 1406 C C . MET A 1 185 ? 12.798 -4.110 -10.884 1.00 90.75 185 MET A C 1
ATOM 1408 O O . MET A 1 185 ? 13.673 -3.519 -10.262 1.00 90.75 185 MET A O 1
ATOM 1412 N N . LEU A 1 186 ? 13.009 -4.609 -12.105 1.00 94.25 186 LEU A N 1
ATOM 1413 C CA . LEU A 1 186 ? 14.296 -4.493 -12.789 1.00 94.25 186 LEU A CA 1
ATOM 1414 C C . LEU A 1 186 ? 14.610 -3.044 -13.174 1.00 94.25 186 LEU A C 1
ATOM 1416 O O . LEU A 1 186 ? 15.745 -2.604 -13.011 1.00 94.25 186 LEU A O 1
ATOM 1420 N N . ILE A 1 187 ? 13.609 -2.306 -13.658 1.00 95.31 187 ILE A N 1
ATOM 1421 C CA . ILE A 1 187 ? 13.751 -0.882 -13.976 1.00 95.31 187 ILE A CA 1
ATOM 1422 C C . ILE A 1 187 ? 14.113 -0.097 -12.719 1.00 95.31 187 ILE A C 1
ATOM 1424 O O . ILE A 1 187 ? 15.030 0.710 -12.770 1.00 95.31 187 ILE A O 1
ATOM 1428 N N . GLU A 1 188 ? 13.457 -0.374 -11.591 1.00 93.06 188 GLU A N 1
ATOM 1429 C CA . GLU A 1 188 ? 13.764 0.271 -10.316 1.00 93.06 188 GLU A CA 1
ATOM 1430 C C . GLU A 1 188 ? 15.202 -0.016 -9.877 1.00 93.06 188 GLU A C 1
ATOM 1432 O O . GLU A 1 188 ? 15.932 0.904 -9.519 1.00 93.06 188 GLU A O 1
ATOM 1437 N N . MET A 1 189 ? 15.646 -1.274 -9.973 1.00 91.94 189 MET A N 1
ATOM 1438 C CA . MET A 1 189 ? 17.035 -1.641 -9.681 1.00 91.94 189 MET A CA 1
ATOM 1439 C C . MET A 1 189 ? 18.025 -0.875 -10.566 1.00 91.94 189 MET A C 1
ATOM 1441 O O . MET A 1 189 ? 19.003 -0.339 -10.056 1.00 91.94 189 MET A O 1
ATOM 1445 N N . ALA A 1 190 ? 17.758 -0.790 -11.869 1.00 93.94 190 ALA A N 1
ATOM 1446 C CA . ALA A 1 190 ? 18.614 -0.074 -12.809 1.00 93.94 190 ALA A CA 1
ATOM 1447 C C . ALA A 1 190 ? 18.546 1.457 -12.630 1.00 93.94 190 ALA A C 1
ATOM 1449 O O . ALA A 1 190 ? 19.529 2.153 -12.884 1.00 93.94 190 ALA A O 1
ATOM 1450 N N . ALA A 1 191 ? 17.414 1.990 -12.159 1.00 93.94 191 ALA A N 1
ATOM 1451 C CA . ALA A 1 191 ? 17.228 3.409 -11.873 1.00 93.94 191 ALA A CA 1
ATOM 1452 C C . ALA A 1 191 ? 18.005 3.866 -10.629 1.00 93.94 191 ALA A C 1
ATOM 1454 O O . ALA A 1 191 ? 18.340 5.040 -10.513 1.00 93.94 191 ALA A O 1
ATOM 1455 N N . GLN A 1 192 ? 18.347 2.969 -9.703 1.00 89.88 192 GLN A N 1
ATOM 1456 C CA . GLN A 1 192 ? 19.218 3.329 -8.580 1.00 89.88 192 GLN A CA 1
ATOM 1457 C C . GLN A 1 192 ? 20.644 3.686 -9.039 1.00 89.88 192 GLN A C 1
ATOM 1459 O O . GLN A 1 192 ? 21.305 4.489 -8.379 1.00 89.88 192 GLN A O 1
ATOM 1464 N N . GLY A 1 193 ? 21.089 3.156 -10.185 1.00 82.69 193 GLY A N 1
ATOM 1465 C CA . GLY A 1 193 ? 22.445 3.325 -10.705 1.00 82.69 193 GLY A CA 1
ATOM 1466 C C . GLY A 1 193 ? 23.496 2.525 -9.921 1.00 82.69 193 GLY A C 1
ATOM 1467 O O . GLY A 1 193 ? 23.222 1.978 -8.855 1.00 82.69 193 GLY A O 1
ATOM 1468 N N . GLU A 1 194 ? 24.734 2.488 -10.425 1.00 79.00 194 GLU A N 1
ATOM 1469 C CA . GLU A 1 194 ? 25.830 1.665 -9.869 1.00 79.00 194 GLU A CA 1
ATOM 1470 C C . GLU A 1 194 ? 26.162 1.959 -8.397 1.00 79.00 194 GLU A C 1
ATOM 1472 O O . GLU A 1 194 ? 26.571 1.059 -7.664 1.00 79.00 194 GLU A O 1
ATOM 1477 N N . TYR A 1 195 ? 25.972 3.207 -7.960 1.00 80.62 195 TYR A N 1
ATOM 1478 C CA . TYR A 1 195 ? 26.305 3.672 -6.609 1.00 80.62 195 TYR A CA 1
ATOM 1479 C C . TYR A 1 195 ? 25.074 3.978 -5.736 1.00 80.62 195 TYR A C 1
ATOM 1481 O O . TYR A 1 195 ? 25.237 4.369 -4.580 1.00 80.62 195 TYR A O 1
ATOM 1489 N N . GLY A 1 196 ? 23.855 3.779 -6.257 1.00 80.12 196 GLY A N 1
ATOM 1490 C CA . GLY A 1 196 ? 22.599 4.122 -5.583 1.00 80.12 196 GLY A CA 1
ATOM 1491 C C . GLY A 1 196 ? 22.242 5.617 -5.635 1.00 80.12 196 GLY A C 1
ATOM 1492 O O . GLY A 1 196 ? 23.113 6.483 -5.695 1.00 80.12 196 GLY A O 1
ATOM 1493 N N . GLY A 1 197 ? 20.941 5.930 -5.581 1.00 82.06 197 GLY A N 1
ATOM 1494 C CA . GLY A 1 197 ? 20.437 7.306 -5.448 1.00 82.06 197 GLY A CA 1
ATOM 1495 C C . GLY A 1 197 ? 20.155 8.065 -6.752 1.00 82.06 197 GLY A C 1
ATOM 1496 O O . GLY A 1 197 ? 19.687 9.199 -6.684 1.00 82.06 197 GLY A O 1
ATOM 1497 N N . ALA A 1 198 ? 20.362 7.463 -7.928 1.00 86.19 198 ALA A N 1
ATOM 1498 C CA . ALA A 1 198 ? 20.066 8.109 -9.217 1.00 86.19 198 ALA A CA 1
ATOM 1499 C C . ALA A 1 198 ? 18.565 8.116 -9.590 1.00 86.19 198 ALA A C 1
ATOM 1501 O O . ALA A 1 198 ? 18.156 8.804 -10.529 1.00 86.19 198 ALA A O 1
ATOM 1502 N N . ALA A 1 199 ? 17.728 7.389 -8.841 1.00 88.88 199 ALA A N 1
ATOM 1503 C CA . ALA A 1 199 ? 16.340 7.123 -9.218 1.00 88.88 199 ALA A CA 1
ATOM 1504 C C . ALA A 1 199 ? 15.511 8.404 -9.403 1.00 88.88 199 ALA A C 1
ATOM 1506 O O . ALA A 1 199 ? 14.760 8.520 -10.370 1.00 88.88 199 ALA A O 1
ATOM 1507 N N . GLU A 1 200 ? 15.685 9.405 -8.534 1.00 90.94 200 GLU A N 1
ATOM 1508 C CA . GLU A 1 200 ? 14.967 10.681 -8.648 1.00 90.94 200 GLU A CA 1
ATOM 1509 C C . GLU A 1 200 ? 15.328 11.432 -9.942 1.00 90.94 200 GLU A C 1
ATOM 1511 O O . GLU A 1 200 ? 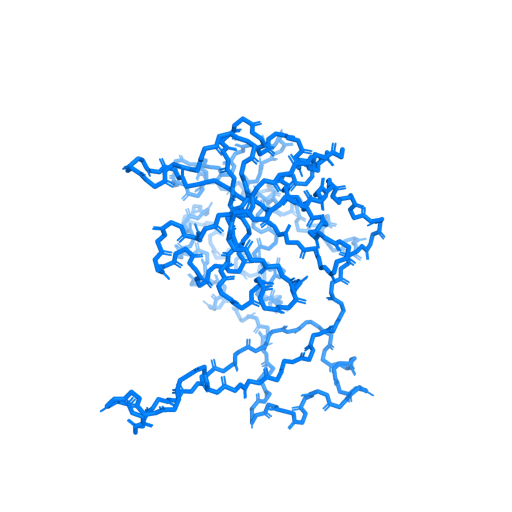14.451 11.963 -10.630 1.00 90.94 200 GLU A O 1
ATOM 1516 N N . ALA A 1 201 ? 16.610 11.455 -10.318 1.00 91.88 201 ALA A N 1
ATOM 1517 C CA . ALA A 1 201 ? 17.067 12.107 -11.544 1.00 91.88 201 ALA A CA 1
ATOM 1518 C C . ALA A 1 201 ? 16.543 11.388 -12.799 1.00 91.88 201 ALA A C 1
ATOM 1520 O O . ALA A 1 201 ? 16.147 12.043 -13.765 1.00 91.88 201 ALA A O 1
ATOM 1521 N N . ILE A 1 202 ? 16.472 10.056 -12.759 1.00 94.44 202 ILE A N 1
ATOM 1522 C CA . ILE A 1 202 ? 15.981 9.225 -13.862 1.00 94.44 202 ILE A CA 1
ATOM 1523 C C . ILE A 1 202 ? 14.468 9.372 -14.049 1.00 94.44 202 ILE A C 1
ATOM 1525 O O . ILE A 1 202 ? 14.016 9.697 -15.146 1.00 94.44 202 ILE A O 1
ATOM 1529 N N . TYR A 1 203 ? 13.670 9.227 -12.987 1.00 92.94 203 TYR A N 1
ATOM 1530 C CA . TYR A 1 203 ? 12.212 9.366 -13.088 1.00 92.94 203 TYR A CA 1
ATOM 1531 C C . TYR A 1 203 ? 11.752 10.813 -13.322 1.00 92.94 203 TYR A C 1
ATOM 1533 O O . TYR A 1 203 ? 10.669 11.028 -13.862 1.00 92.94 203 TYR A O 1
ATOM 1541 N N . SER A 1 204 ? 12.569 11.816 -12.975 1.00 92.88 204 SER A N 1
ATOM 1542 C CA . SER A 1 204 ? 12.325 13.214 -13.371 1.00 92.88 204 SER A CA 1
ATOM 1543 C C . SER A 1 204 ? 12.769 13.533 -14.806 1.00 92.88 204 SER A C 1
ATOM 1545 O O . SER A 1 204 ? 12.562 14.654 -15.272 1.00 92.88 204 SER A O 1
ATOM 1547 N N . GLY A 1 205 ? 13.365 12.567 -15.514 1.00 90.69 205 GLY A N 1
ATOM 1548 C CA . GLY A 1 205 ? 13.810 12.697 -16.901 1.00 90.69 205 GLY A CA 1
ATOM 1549 C C . GLY A 1 205 ? 15.102 13.497 -17.093 1.00 90.69 205 GLY A C 1
ATOM 1550 O O . GLY A 1 205 ? 15.460 13.783 -18.235 1.00 90.69 205 GLY A O 1
ATOM 1551 N N . LYS A 1 206 ? 15.800 13.865 -16.010 1.00 92.81 206 LYS A N 1
ATOM 1552 C CA . LYS A 1 206 ? 17.093 14.573 -16.061 1.00 92.81 206 LYS A CA 1
ATOM 1553 C C . LYS A 1 206 ? 18.230 13.655 -16.497 1.00 92.81 206 LYS A C 1
ATOM 1555 O O . LYS A 1 206 ? 19.163 14.102 -17.155 1.00 92.81 206 LYS A O 1
ATOM 1560 N N . GLU A 1 207 ? 18.134 12.385 -16.128 1.00 94.88 207 GLU A N 1
ATOM 1561 C CA . GLU A 1 207 ? 19.078 11.334 -16.490 1.00 94.88 207 GLU A CA 1
ATOM 1562 C C . GLU A 1 207 ? 18.343 10.149 -17.113 1.00 94.88 207 GLU A C 1
ATOM 1564 O O . GLU A 1 207 ? 17.120 10.039 -17.025 1.00 94.88 207 GLU A O 1
ATOM 1569 N N . LYS A 1 208 ? 19.098 9.263 -17.765 1.00 96.38 208 LYS A N 1
ATOM 1570 C CA . LYS A 1 208 ? 18.589 8.033 -18.373 1.00 96.38 208 LYS A CA 1
ATOM 1571 C C . LYS A 1 208 ? 19.365 6.840 -17.836 1.00 96.38 208 LYS A C 1
ATOM 1573 O O . LYS A 1 208 ? 20.569 6.934 -17.598 1.00 96.38 208 LYS A O 1
ATOM 1578 N N . ILE A 1 209 ? 18.681 5.712 -17.689 1.00 96.44 209 ILE A N 1
ATOM 1579 C CA . ILE A 1 209 ? 19.305 4.427 -17.396 1.00 96.44 209 ILE A CA 1
ATOM 1580 C C . ILE A 1 209 ? 20.257 4.097 -18.544 1.00 96.44 209 ILE A C 1
ATOM 1582 O O . ILE A 1 209 ? 19.859 4.053 -19.708 1.00 96.44 209 ILE A O 1
ATOM 1586 N N . LYS A 1 210 ? 21.522 3.840 -18.209 1.00 95.62 210 LYS A N 1
ATOM 1587 C CA . LYS A 1 210 ? 22.506 3.352 -19.178 1.00 95.62 210 LYS A CA 1
ATOM 1588 C C . LYS A 1 210 ? 22.190 1.900 -19.515 1.00 95.62 210 LYS A C 1
ATOM 1590 O O . LYS A 1 210 ? 22.142 1.060 -18.616 1.00 95.62 210 LYS A O 1
ATOM 1595 N N . ILE A 1 211 ? 22.046 1.588 -20.801 1.00 95.81 211 ILE A N 1
ATOM 1596 C CA . ILE A 1 211 ? 21.663 0.244 -21.252 1.00 95.81 211 ILE A CA 1
ATOM 1597 C C . ILE A 1 211 ? 22.624 -0.858 -20.769 1.00 95.81 211 ILE A C 1
ATOM 1599 O O . ILE A 1 211 ? 22.182 -1.945 -20.409 1.00 95.81 211 ILE A O 1
ATOM 1603 N N . ALA A 1 212 ? 23.927 -0.566 -20.672 1.00 95.38 212 ALA A N 1
ATOM 1604 C CA . ALA A 1 212 ? 24.920 -1.498 -20.132 1.00 95.38 212 ALA A CA 1
ATOM 1605 C C . ALA A 1 212 ? 24.625 -1.871 -18.667 1.00 95.38 212 ALA A C 1
ATOM 1607 O O . ALA A 1 212 ? 24.538 -3.051 -18.339 1.00 95.38 212 ALA A O 1
ATOM 1608 N N . HIS A 1 213 ? 24.360 -0.871 -17.821 1.00 94.62 213 HIS A N 1
ATOM 1609 C CA . HIS A 1 213 ? 24.009 -1.088 -16.417 1.00 94.62 213 HIS A CA 1
ATOM 1610 C C . HIS A 1 213 ? 22.688 -1.857 -16.271 1.00 94.62 213 HIS A C 1
ATOM 1612 O O . HIS A 1 213 ? 22.567 -2.751 -15.437 1.00 94.62 213 HIS A O 1
ATOM 1618 N N . PHE A 1 214 ? 21.706 -1.563 -17.127 1.00 96.12 214 PHE A N 1
ATOM 1619 C CA . PHE A 1 214 ? 20.460 -2.326 -17.179 1.00 96.12 214 PHE A CA 1
ATOM 1620 C C . PHE A 1 214 ? 20.702 -3.821 -17.460 1.00 96.12 214 PHE A C 1
ATOM 1622 O O . PHE A 1 214 ? 20.111 -4.668 -16.786 1.00 96.12 214 PHE A O 1
ATOM 1629 N N . TYR A 1 215 ? 21.592 -4.162 -18.399 1.00 96.00 215 TYR A N 1
ATOM 1630 C CA . TYR A 1 215 ? 21.948 -5.558 -18.669 1.00 96.00 215 TYR A CA 1
ATOM 1631 C C . TYR A 1 215 ? 22.660 -6.230 -17.489 1.00 96.00 215 TYR A C 1
ATOM 1633 O O . TYR A 1 215 ? 22.390 -7.403 -17.218 1.00 96.00 215 TYR A O 1
ATOM 1641 N N . ASP A 1 216 ? 23.496 -5.506 -16.745 1.00 93.94 216 ASP A N 1
ATOM 1642 C CA . ASP A 1 216 ? 24.111 -6.027 -15.518 1.00 93.94 216 ASP A CA 1
ATOM 1643 C C . ASP A 1 216 ? 23.045 -6.341 -14.453 1.00 93.94 216 ASP A C 1
ATOM 1645 O O . ASP A 1 216 ? 23.037 -7.426 -13.861 1.00 93.94 216 ASP A O 1
ATOM 1649 N N . CYS A 1 217 ? 22.079 -5.436 -14.249 1.00 93.50 217 CYS A N 1
ATOM 1650 C CA . CYS A 1 217 ? 20.936 -5.670 -13.362 1.00 93.50 217 CYS A CA 1
ATOM 1651 C C . CYS A 1 217 ? 20.099 -6.877 -13.812 1.00 93.50 217 CYS A C 1
ATOM 1653 O O . CYS A 1 217 ? 19.683 -7.687 -12.978 1.00 93.50 217 CYS A O 1
ATOM 1655 N N . LEU A 1 218 ? 19.880 -7.028 -15.122 1.00 93.06 218 LEU A N 1
ATOM 1656 C CA . LEU A 1 218 ? 19.123 -8.138 -15.696 1.00 93.06 218 LEU A CA 1
ATOM 1657 C C . LEU A 1 218 ? 19.812 -9.479 -15.418 1.00 93.06 218 LEU A C 1
ATOM 1659 O O . LEU A 1 218 ? 19.166 -10.420 -14.956 1.00 93.06 218 LEU A O 1
ATOM 1663 N N . GLN A 1 219 ? 21.126 -9.564 -15.639 1.00 88.88 219 GLN A N 1
ATOM 1664 C CA . GLN A 1 219 ? 21.902 -10.771 -15.342 1.00 88.88 219 GLN A CA 1
ATOM 1665 C C . GLN A 1 219 ? 21.871 -11.127 -13.855 1.00 88.88 219 GLN A C 1
ATOM 1667 O O . GLN A 1 219 ? 21.746 -12.303 -13.508 1.00 88.88 219 GLN A O 1
ATOM 1672 N N . ASN A 1 220 ? 21.948 -10.124 -12.977 1.00 83.25 220 ASN A N 1
ATOM 1673 C CA . ASN A 1 220 ? 21.845 -10.336 -11.538 1.00 83.25 220 ASN A CA 1
ATOM 1674 C C . ASN A 1 220 ? 20.472 -10.895 -11.148 1.00 83.25 220 ASN A C 1
ATOM 1676 O O . ASN A 1 220 ? 20.412 -11.806 -10.330 1.00 83.25 220 ASN A O 1
ATOM 1680 N N . MET A 1 221 ? 19.385 -10.427 -11.768 1.00 79.38 221 MET A N 1
ATOM 1681 C CA . MET A 1 221 ? 18.031 -10.914 -11.482 1.00 79.38 221 MET A CA 1
ATOM 1682 C C . MET A 1 221 ? 17.795 -12.365 -11.931 1.00 79.38 221 MET A C 1
ATOM 1684 O O . MET A 1 221 ? 17.053 -13.080 -11.270 1.00 79.38 221 MET A O 1
ATOM 1688 N N . VAL A 1 222 ? 18.413 -12.818 -13.028 1.00 67.25 222 VAL A N 1
ATOM 1689 C CA . VAL A 1 222 ? 18.270 -14.204 -13.530 1.00 67.25 222 VAL A CA 1
ATOM 1690 C C . VAL A 1 222 ? 19.006 -15.227 -12.648 1.00 67.25 222 VAL A C 1
ATOM 1692 O O . VAL A 1 222 ? 18.715 -16.419 -12.711 1.00 67.25 222 VAL A O 1
ATOM 1695 N N . ARG A 1 223 ? 19.955 -14.783 -11.814 1.00 56.78 223 ARG A N 1
ATOM 1696 C CA . ARG A 1 223 ? 20.705 -15.648 -10.886 1.00 56.78 223 ARG A CA 1
ATOM 1697 C C . ARG A 1 223 ? 19.964 -15.950 -9.574 1.00 56.78 223 ARG A C 1
ATOM 1699 O O . ARG A 1 223 ? 20.468 -16.766 -8.803 1.00 56.78 223 ARG A O 1
ATOM 1706 N N . PHE A 1 224 ? 18.811 -15.324 -9.336 1.00 43.09 224 PHE A N 1
ATOM 1707 C CA . PHE A 1 224 ? 17.932 -15.547 -8.181 1.00 43.09 224 PHE A CA 1
ATOM 1708 C C . PHE A 1 224 ? 16.623 -16.223 -8.604 1.00 43.09 224 PHE A C 1
ATOM 1710 O O . PHE A 1 224 ? 16.105 -17.022 -7.794 1.00 43.09 224 PHE A O 1
#